Protein AF-A0A9P1EV46-F1 (afdb_monomer)

Secondary structure (DSSP, 8-state):
---PPPP-------------TT---------------PPPP-----------------------HHHHHSSPPTT--TTSEEEEEE-SS-EEEEEEEEEEEEEEETTEEEEEETTPPPEEEEEPSEEEEEEETTSPEEEEEE-SEEEEE-TTSEEEEEES-EEEGGG--HHHHHHHHHHHHHHHTSS-HHHHHHHHHHHHHHHHHHHHHTT--

Foldseek 3Di:
DDDDDDDDDDDDDDDDDDDDDPPDDDDDDDDPDDDDDDDDDDDDDDDDDDDPPPPPPPPPPPPDVVVVVPPQDPQQDLQWAQEWEDAPVDTPHDRATFAWKWFAFPVGIDIDGRNDDWDKTKGDFAWMWTQGPVRDIAIKTAHIFMWTQDNSNYIYTYGNDIGGLVRQDLVVLVVQLVVLVVQLVDDDPVSNVVSVSSNRNSVRSNCSNVVHD

Sequence (213 aa):
MIHHPVYFYGDTTSMDLRKNSTGQSTSRFQRFQLLKVVSPEHNRYEGKMLARTIQRFSTVARRGYAAAAAAPAKNANPDELRLTFASPDIALFSNAVVKQVDVPTLAGMVGVLANHVPTIGVLKPGVVSVTTAEGAVQRVFVSSGTLSVNIDGSCQVLAEEILKVEEIDESAARTELDAAQKASGEGSEVARAEAQIRVEVAEALIKAATNQQ

Mean predicted aligned error: 16.67 Å

Radius of gyration: 32.32 Å; Cα contacts (8 Å, |Δi|>4): 310; chains: 1; bounding box: 102×66×57 Å

Structure (mmCIF, N/CA/C/O backbone):
data_AF-A0A9P1EV46-F1
#
_entry.id   AF-A0A9P1EV46-F1
#
loop_
_atom_site.group_PDB
_atom_site.id
_atom_site.type_symbol
_atom_site.label_atom_id
_atom_site.label_alt_id
_atom_site.label_comp_id
_atom_site.label_asym_id
_atom_site.label_entity_id
_atom_site.label_seq_id
_atom_site.pdbx_PDB_ins_code
_atom_site.Cartn_x
_atom_site.Cartn_y
_atom_site.Cartn_z
_atom_site.occupancy
_atom_site.B_iso_or_equiv
_atom_site.auth_seq_id
_atom_site.auth_comp_id
_atom_site.auth_asym_id
_atom_site.auth_atom_id
_atom_site.pdbx_PDB_model_num
ATOM 1 N N . MET A 1 1 ? 23.475 -9.781 36.340 1.00 42.47 1 MET A N 1
ATOM 2 C CA . MET A 1 1 ? 23.928 -11.089 35.822 1.00 42.47 1 MET A CA 1
ATOM 3 C C . MET A 1 1 ? 23.300 -11.273 34.456 1.00 42.47 1 MET A C 1
ATOM 5 O O . MET A 1 1 ? 22.095 -11.445 34.365 1.00 42.47 1 MET A O 1
ATOM 9 N N . ILE A 1 2 ? 24.098 -11.079 33.410 1.00 37.81 2 ILE A N 1
ATOM 10 C CA . ILE A 1 2 ? 23.667 -11.104 32.010 1.00 37.81 2 ILE A CA 1
ATOM 11 C C . ILE A 1 2 ? 23.824 -12.552 31.536 1.00 37.81 2 ILE A C 1
ATOM 13 O O . ILE A 1 2 ? 24.942 -13.059 31.503 1.00 37.81 2 ILE A O 1
ATOM 17 N N . HIS A 1 3 ? 22.716 -13.229 31.233 1.00 40.53 3 HIS A N 1
ATOM 18 C CA . HIS A 1 3 ? 22.732 -14.568 30.647 1.00 40.53 3 HIS A CA 1
ATOM 19 C C . HIS A 1 3 ? 22.765 -14.450 29.121 1.00 40.53 3 HIS A C 1
ATOM 21 O O . HIS A 1 3 ? 21.796 -14.020 28.501 1.00 40.53 3 HIS A O 1
ATOM 27 N N . HIS A 1 4 ? 23.894 -14.828 28.521 1.00 38.50 4 HIS A N 1
ATOM 28 C CA . HIS A 1 4 ? 23.999 -15.078 27.086 1.00 38.50 4 HIS A CA 1
ATOM 29 C C . HIS A 1 4 ? 23.525 -16.504 26.755 1.00 38.50 4 HIS A C 1
ATOM 31 O O . HIS A 1 4 ? 23.833 -17.429 27.512 1.00 38.50 4 HIS A O 1
ATOM 37 N N . PRO A 1 5 ? 22.803 -16.709 25.639 1.00 47.91 5 PRO A N 1
ATOM 38 C CA . PRO A 1 5 ? 22.408 -18.038 25.188 1.00 47.91 5 PRO A CA 1
ATOM 39 C C . PRO A 1 5 ? 23.603 -18.815 24.613 1.00 47.91 5 PRO A C 1
ATOM 41 O O . PRO A 1 5 ? 24.396 -18.292 23.829 1.00 47.91 5 PRO A O 1
ATOM 44 N N . VAL A 1 6 ? 23.707 -20.085 25.006 1.00 49.00 6 VAL A N 1
ATOM 45 C CA . VAL A 1 6 ? 24.685 -21.061 24.510 1.00 49.00 6 VAL A CA 1
ATOM 46 C C . VAL A 1 6 ? 24.118 -21.719 23.252 1.00 49.00 6 VAL A C 1
ATOM 48 O O . VAL A 1 6 ? 23.089 -22.387 23.316 1.00 49.00 6 VAL A O 1
ATOM 51 N N . TYR A 1 7 ? 24.791 -21.548 22.113 1.00 40.47 7 TYR A N 1
ATOM 52 C CA . TYR A 1 7 ? 24.481 -22.275 20.882 1.00 40.47 7 TYR A CA 1
ATOM 53 C C . TYR A 1 7 ? 25.270 -23.586 20.844 1.00 40.47 7 TYR A C 1
ATOM 55 O O . TYR A 1 7 ? 26.501 -23.582 20.842 1.00 40.47 7 TYR A O 1
ATOM 63 N N . PHE A 1 8 ? 24.555 -24.708 20.795 1.00 35.31 8 PHE A N 1
ATOM 64 C CA . PHE A 1 8 ? 25.128 -26.022 20.519 1.00 35.31 8 PHE A CA 1
ATOM 65 C C . PHE A 1 8 ? 25.328 -26.185 19.006 1.00 35.31 8 PHE A C 1
ATOM 67 O O . PHE A 1 8 ? 24.358 -26.221 18.252 1.00 35.31 8 PHE A O 1
ATOM 74 N N . TYR A 1 9 ? 26.581 -26.306 18.563 1.00 36.62 9 TYR A N 1
ATOM 75 C CA . TYR A 1 9 ? 26.914 -26.823 17.233 1.00 36.62 9 TYR A CA 1
ATOM 76 C C . TYR A 1 9 ? 26.911 -28.356 17.298 1.00 36.62 9 TYR A C 1
ATOM 78 O O . TYR A 1 9 ? 27.799 -28.954 17.903 1.00 36.62 9 TYR A O 1
ATOM 86 N N . GLY A 1 10 ? 25.891 -28.986 16.713 1.00 34.50 10 GLY A N 1
ATOM 87 C CA . GLY A 1 10 ? 25.852 -30.429 16.492 1.00 34.50 10 GLY A CA 1
ATOM 88 C C . GLY A 1 10 ? 26.490 -30.772 15.150 1.00 34.50 10 GLY A C 1
ATOM 89 O O . GLY A 1 10 ? 25.930 -30.448 14.107 1.00 34.50 10 GLY A O 1
ATOM 90 N N . ASP A 1 11 ? 27.646 -31.429 15.189 1.00 33.31 11 ASP A N 1
ATOM 91 C CA . ASP A 1 11 ? 28.266 -32.089 14.042 1.00 33.31 11 ASP A CA 1
ATOM 92 C C . ASP A 1 11 ? 28.209 -33.603 14.282 1.00 33.31 11 ASP A C 1
ATOM 94 O O . ASP A 1 11 ? 28.716 -34.088 15.290 1.00 33.31 11 ASP A O 1
ATOM 98 N N . THR A 1 12 ? 27.516 -34.336 13.411 1.00 42.09 12 THR A N 1
ATOM 99 C CA . THR A 1 12 ? 27.775 -35.749 13.082 1.00 42.09 12 THR A CA 1
ATOM 100 C C . THR A 1 12 ? 26.946 -36.126 11.853 1.00 42.09 12 THR A C 1
ATOM 102 O O . THR A 1 12 ? 25.747 -36.383 11.905 1.00 42.09 12 THR A O 1
ATOM 105 N N . THR A 1 13 ? 27.617 -36.115 10.706 1.00 41.12 13 THR A N 1
ATOM 106 C CA . THR A 1 13 ? 27.567 -37.182 9.696 1.00 41.12 13 THR A CA 1
ATOM 107 C C . THR A 1 13 ? 26.527 -38.297 9.917 1.00 41.12 13 THR A C 1
ATOM 109 O O . THR A 1 13 ? 26.775 -39.270 10.626 1.00 41.12 13 THR A O 1
ATOM 112 N N . SER A 1 14 ? 25.427 -38.259 9.160 1.00 39.28 14 SER A N 1
ATOM 113 C CA . SER A 1 14 ? 24.809 -39.486 8.644 1.00 39.28 14 SER A CA 1
ATOM 114 C C . SER A 1 14 ? 24.453 -39.296 7.167 1.00 39.28 14 SER A C 1
ATOM 116 O O . SER A 1 14 ? 23.656 -38.446 6.777 1.00 39.28 14 SER A O 1
ATOM 118 N N . MET A 1 15 ? 25.178 -40.027 6.323 1.00 35.81 15 MET A N 1
ATOM 119 C CA . MET A 1 15 ? 24.944 -40.142 4.890 1.00 35.81 15 MET A CA 1
ATOM 120 C C . MET A 1 15 ? 23.837 -41.170 4.675 1.00 35.81 15 MET A C 1
ATOM 122 O O . MET A 1 15 ? 24.079 -42.365 4.843 1.00 35.81 15 MET A O 1
ATOM 126 N N . ASP A 1 16 ? 22.653 -40.725 4.265 1.00 40.81 16 ASP A N 1
ATOM 127 C CA . ASP A 1 16 ? 21.584 -41.619 3.821 1.00 40.81 16 ASP A CA 1
ATOM 128 C C . ASP A 1 16 ? 21.713 -41.862 2.307 1.00 40.81 16 ASP A C 1
ATOM 130 O O . ASP A 1 16 ? 21.307 -41.060 1.462 1.00 40.81 16 ASP A 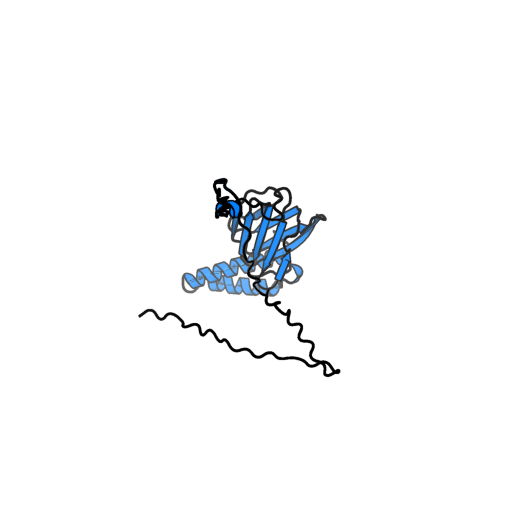O 1
ATOM 134 N N . LEU A 1 17 ? 22.363 -42.973 1.950 1.00 41.19 17 LEU A N 1
ATOM 135 C CA . LEU A 1 17 ? 22.521 -43.432 0.571 1.00 41.19 17 LEU A CA 1
ATOM 136 C C . LEU A 1 17 ? 21.311 -44.283 0.162 1.00 41.19 17 LEU A C 1
ATOM 138 O O . LEU A 1 17 ? 21.220 -45.467 0.495 1.00 41.19 17 LEU A O 1
ATOM 142 N N . ARG A 1 18 ? 20.414 -43.710 -0.650 1.00 42.44 18 ARG A N 1
ATOM 143 C CA . ARG A 1 18 ? 19.448 -44.491 -1.439 1.00 42.44 18 ARG A CA 1
ATOM 144 C C . ARG A 1 18 ? 20.204 -45.313 -2.495 1.00 42.44 18 ARG A C 1
ATOM 146 O O . ARG A 1 18 ? 20.804 -44.766 -3.416 1.00 42.44 18 ARG A O 1
ATOM 153 N N . LYS A 1 19 ? 20.184 -46.639 -2.331 1.00 44.53 19 LYS A N 1
ATOM 154 C CA . LYS A 1 19 ? 20.756 -47.644 -3.245 1.00 44.53 19 LYS A CA 1
ATOM 155 C C . LYS A 1 19 ? 19.977 -47.691 -4.566 1.00 44.53 19 LYS A C 1
ATOM 157 O O . LYS A 1 19 ? 18.750 -47.738 -4.546 1.00 44.53 19 LYS A O 1
ATOM 162 N N . ASN A 1 20 ? 20.685 -47.746 -5.696 1.00 45.47 20 ASN A N 1
ATOM 163 C CA . ASN A 1 20 ? 20.114 -48.163 -6.979 1.00 45.47 20 ASN A CA 1
ATOM 164 C C . ASN A 1 20 ? 20.216 -49.695 -7.144 1.00 45.47 20 ASN A C 1
ATOM 166 O O . ASN A 1 20 ? 21.000 -50.365 -6.467 1.00 45.47 20 ASN A O 1
ATOM 170 N N . SER A 1 21 ? 19.391 -50.247 -8.030 1.00 46.19 21 SER A N 1
ATOM 171 C CA . SER A 1 21 ? 19.093 -51.676 -8.182 1.00 46.19 21 SER A CA 1
ATOM 172 C C . SER A 1 21 ? 20.169 -52.532 -8.872 1.00 46.19 21 SER A C 1
ATOM 174 O O . SER A 1 21 ? 19.858 -53.641 -9.299 1.00 46.19 21 SER A O 1
ATOM 176 N N . THR A 1 22 ? 21.432 -52.094 -8.950 1.00 52.19 22 THR A N 1
ATOM 177 C CA . THR A 1 22 ? 22.471 -52.858 -9.683 1.00 52.19 22 THR A CA 1
ATOM 178 C C . THR A 1 22 ? 23.799 -53.031 -8.942 1.00 52.19 22 THR A C 1
ATOM 180 O O . THR A 1 22 ? 24.782 -53.468 -9.530 1.00 52.19 22 THR A O 1
ATOM 183 N N . GLY A 1 23 ? 23.844 -52.767 -7.632 1.00 48.31 23 GLY A N 1
ATOM 184 C CA . GLY A 1 23 ? 24.860 -53.354 -6.746 1.00 48.31 23 GLY A CA 1
ATOM 185 C C . GLY A 1 23 ? 26.333 -53.053 -7.065 1.00 48.31 23 GLY A C 1
ATOM 186 O O . GLY A 1 23 ? 27.193 -53.840 -6.677 1.00 48.31 23 GLY A O 1
ATOM 187 N N . GLN A 1 24 ? 26.659 -51.937 -7.728 1.00 41.66 24 GLN A N 1
ATOM 188 C CA . GLN A 1 24 ? 28.049 -51.533 -7.974 1.00 41.66 24 GLN A CA 1
ATOM 189 C C . GLN A 1 24 ? 28.317 -50.098 -7.505 1.00 41.66 24 GLN A C 1
ATOM 191 O O . GLN A 1 24 ? 27.671 -49.144 -7.928 1.00 41.66 24 GLN A O 1
ATOM 196 N N . SER A 1 25 ? 29.288 -49.969 -6.597 1.00 35.53 25 SER A N 1
ATOM 197 C CA . SER A 1 25 ? 29.760 -48.713 -6.013 1.00 35.53 25 SER A CA 1
ATOM 198 C C . SER A 1 25 ? 30.856 -48.110 -6.893 1.00 35.53 25 SER A C 1
ATOM 200 O O . SER A 1 25 ? 31.953 -48.658 -6.983 1.00 35.53 25 SER A O 1
ATOM 202 N N . THR A 1 26 ? 30.584 -46.980 -7.549 1.00 39.94 26 THR A N 1
ATOM 203 C CA . THR A 1 26 ? 31.600 -46.231 -8.302 1.00 39.94 26 THR A CA 1
ATOM 204 C C . THR A 1 26 ? 32.129 -45.074 -7.461 1.00 39.94 26 THR A C 1
ATOM 206 O O . THR A 1 26 ? 31.606 -43.961 -7.506 1.00 39.94 26 THR A O 1
ATOM 209 N N . SER A 1 27 ? 33.191 -45.331 -6.699 1.00 35.72 27 SER A N 1
ATOM 210 C CA . SER A 1 27 ? 33.980 -44.294 -6.034 1.00 35.72 27 SER A CA 1
ATOM 211 C C . SER A 1 27 ? 35.082 -43.802 -6.979 1.00 35.72 27 SER A C 1
ATOM 213 O O . SER A 1 27 ? 36.031 -44.524 -7.283 1.00 35.72 27 SER A O 1
ATOM 215 N N . ARG A 1 28 ? 34.944 -42.577 -7.497 1.00 41.22 28 ARG A N 1
ATOM 216 C CA . ARG A 1 28 ? 35.937 -41.934 -8.369 1.00 41.22 28 ARG A CA 1
ATOM 217 C C . ARG A 1 28 ? 36.920 -41.131 -7.506 1.00 41.22 28 ARG A C 1
ATOM 219 O O . ARG A 1 28 ? 36.803 -39.916 -7.399 1.00 41.22 28 ARG A O 1
ATOM 226 N N . PHE A 1 29 ? 37.887 -41.811 -6.892 1.00 36.88 29 PHE A N 1
ATOM 227 C CA . PHE A 1 29 ? 39.036 -41.164 -6.250 1.00 36.88 29 PHE A CA 1
ATOM 228 C C . PHE A 1 29 ? 40.087 -40.793 -7.302 1.00 36.88 29 PHE A C 1
ATOM 230 O O . PHE A 1 29 ? 40.652 -41.662 -7.970 1.00 36.88 29 PHE A O 1
ATOM 237 N N . GLN A 1 30 ? 40.367 -39.496 -7.449 1.00 38.81 30 GLN A N 1
ATOM 238 C CA . GLN A 1 30 ? 41.536 -39.024 -8.187 1.00 38.81 30 GLN A CA 1
ATOM 239 C C . GLN A 1 30 ? 42.804 -39.391 -7.407 1.00 38.81 30 GLN A C 1
ATOM 241 O O . GLN A 1 30 ? 43.014 -38.983 -6.267 1.00 38.81 30 GLN A O 1
ATOM 246 N N . ARG A 1 31 ? 43.633 -40.217 -8.040 1.00 36.72 31 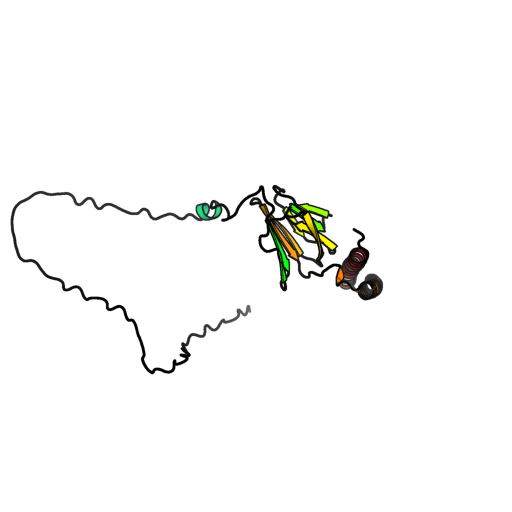ARG A N 1
ATOM 247 C CA . ARG A 1 31 ? 44.881 -40.760 -7.511 1.00 36.72 31 ARG A CA 1
ATOM 248 C C . ARG A 1 31 ? 45.987 -39.721 -7.716 1.00 36.72 31 ARG A C 1
ATOM 250 O O . ARG A 1 31 ? 46.395 -39.484 -8.849 1.00 36.72 31 ARG A O 1
ATOM 257 N N . PHE A 1 32 ? 46.472 -39.110 -6.636 1.00 34.16 32 PHE A N 1
ATOM 258 C CA . PHE A 1 32 ? 47.695 -38.305 -6.659 1.00 34.16 32 PHE A CA 1
ATOM 259 C C . PHE A 1 32 ? 48.880 -39.209 -7.032 1.00 34.16 32 PHE A C 1
ATOM 261 O O . PHE A 1 32 ? 49.222 -40.140 -6.301 1.00 34.16 32 PHE A O 1
ATOM 268 N N . GLN A 1 33 ? 49.482 -38.967 -8.198 1.00 40.19 33 GLN A N 1
ATOM 269 C CA . GLN A 1 33 ? 50.733 -39.608 -8.594 1.00 40.19 33 GLN A CA 1
ATOM 270 C C . GLN A 1 33 ? 51.886 -39.020 -7.775 1.00 40.19 33 GLN A C 1
ATOM 272 O O . GLN A 1 33 ? 52.172 -37.827 -7.823 1.00 40.19 33 GLN A O 1
ATOM 277 N N . LEU A 1 34 ? 52.538 -39.902 -7.022 1.00 34.38 34 LEU A N 1
ATOM 278 C CA . LEU A 1 34 ? 53.761 -39.657 -6.273 1.00 34.38 34 LEU A CA 1
ATOM 279 C C . LEU A 1 34 ? 54.919 -39.443 -7.265 1.00 34.38 34 LEU A C 1
ATOM 281 O O . LEU A 1 34 ? 55.373 -40.390 -7.910 1.00 34.38 34 LEU A O 1
ATOM 285 N N . LEU A 1 35 ? 55.371 -38.198 -7.424 1.00 33.03 35 LEU A N 1
ATOM 286 C CA . LEU A 1 35 ? 56.494 -37.854 -8.296 1.00 33.03 35 LEU A CA 1
ATOM 287 C C . LEU A 1 35 ? 57.804 -38.347 -7.652 1.00 33.03 35 LEU A C 1
ATOM 289 O O . LEU A 1 35 ? 58.207 -37.865 -6.594 1.00 33.03 35 LEU A O 1
ATOM 293 N N . LYS A 1 36 ? 58.463 -39.329 -8.278 1.00 34.25 36 LYS A N 1
ATOM 294 C CA . LYS A 1 36 ? 59.806 -39.788 -7.893 1.00 34.25 36 LYS A CA 1
ATOM 295 C C . LYS A 1 36 ? 60.819 -38.660 -8.109 1.00 34.25 36 LYS A C 1
ATOM 297 O O . LYS A 1 36 ? 60.969 -38.167 -9.223 1.00 34.25 36 LYS A O 1
ATOM 302 N N . VAL A 1 37 ? 61.538 -38.304 -7.049 1.00 36.66 37 VAL A N 1
ATOM 303 C CA . VAL A 1 37 ? 62.722 -37.439 -7.091 1.00 36.66 37 VAL A CA 1
ATOM 304 C C . VAL A 1 37 ? 63.876 -38.240 -7.702 1.00 36.66 37 VAL A C 1
ATOM 306 O O . VAL A 1 37 ? 64.298 -39.245 -7.135 1.00 36.66 37 VAL A O 1
ATOM 309 N N . VAL A 1 38 ? 64.356 -37.820 -8.874 1.00 3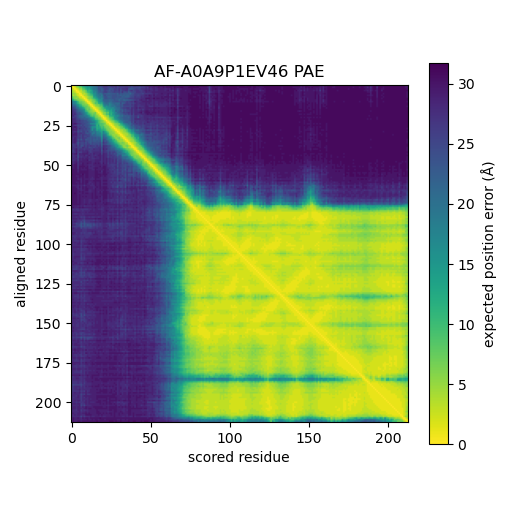9.41 38 VAL A N 1
ATOM 310 C CA . VAL A 1 38 ? 65.583 -38.324 -9.510 1.00 39.41 38 VAL A CA 1
ATOM 311 C C . VAL A 1 38 ? 66.696 -37.314 -9.241 1.00 39.41 38 VAL A C 1
ATOM 313 O O . VAL A 1 38 ? 66.590 -36.155 -9.640 1.00 39.41 38 VAL A O 1
ATOM 316 N N . SER A 1 39 ? 67.750 -37.749 -8.554 1.00 37.72 39 SER A N 1
ATOM 317 C CA . SER A 1 39 ? 68.985 -36.982 -8.352 1.00 37.72 39 SER A CA 1
ATOM 318 C C . SER A 1 39 ? 69.856 -37.030 -9.616 1.00 37.72 39 SER A C 1
ATOM 320 O O . SER A 1 39 ? 70.047 -38.126 -10.144 1.00 37.72 39 SER A O 1
ATOM 322 N N . PRO A 1 40 ? 70.438 -35.913 -10.090 1.00 40.12 40 PRO A N 1
ATOM 323 C CA . PRO A 1 40 ? 71.445 -35.946 -11.143 1.00 40.12 40 PRO A CA 1
ATOM 324 C C . PRO A 1 40 ? 72.859 -35.799 -10.561 1.00 40.12 40 PRO A C 1
ATOM 326 O O . PRO A 1 40 ? 73.153 -34.839 -9.848 1.00 40.12 40 PRO A O 1
ATOM 329 N N . GLU A 1 41 ? 73.743 -36.741 -10.893 1.00 38.34 41 GLU A N 1
ATOM 330 C CA . GLU A 1 41 ? 75.183 -36.593 -10.680 1.00 38.34 41 GLU A CA 1
ATOM 331 C C . GLU A 1 41 ? 75.852 -35.765 -11.791 1.00 38.34 41 GLU A C 1
ATOM 333 O O . GLU A 1 41 ? 75.564 -35.918 -12.975 1.00 38.34 41 GLU A O 1
ATOM 338 N N . HIS A 1 42 ? 76.773 -34.908 -11.339 1.00 34.84 42 HIS A N 1
ATOM 339 C CA . HIS A 1 42 ? 78.004 -34.419 -11.965 1.00 34.84 42 HIS A CA 1
ATOM 340 C C . HIS A 1 42 ? 78.050 -34.177 -13.484 1.00 34.84 42 HIS A C 1
ATOM 342 O O . HIS A 1 42 ? 78.403 -35.054 -14.266 1.00 34.84 42 HIS A O 1
ATOM 348 N N . ASN A 1 43 ? 77.974 -32.897 -13.866 1.00 37.19 43 ASN A N 1
ATOM 349 C CA . ASN A 1 43 ? 78.868 -32.378 -14.900 1.00 37.19 43 ASN A CA 1
ATOM 350 C C . ASN A 1 43 ? 79.378 -30.983 -14.502 1.00 37.19 43 ASN A C 1
ATOM 352 O O . ASN A 1 43 ? 78.599 -30.053 -14.292 1.00 37.19 43 ASN A O 1
ATOM 356 N N . ARG A 1 44 ? 80.699 -30.873 -14.328 1.00 36.81 44 ARG A N 1
ATOM 357 C CA . ARG A 1 44 ? 81.423 -29.605 -14.153 1.00 36.81 44 ARG A CA 1
ATOM 358 C C . ARG A 1 44 ? 81.358 -28.829 -15.472 1.00 36.81 44 ARG A C 1
ATOM 360 O O . ARG A 1 44 ? 81.315 -29.468 -16.506 1.00 36.81 44 ARG A O 1
ATOM 367 N N . TYR A 1 45 ? 81.340 -27.496 -15.419 1.00 35.81 45 TYR A N 1
ATOM 368 C CA . TYR A 1 45 ? 82.222 -26.567 -16.153 1.00 35.81 45 TYR A CA 1
ATOM 369 C C . TYR A 1 45 ? 81.691 -25.122 -16.021 1.00 35.81 45 TYR A C 1
ATOM 371 O O . TYR A 1 45 ? 80.576 -24.810 -16.422 1.00 35.81 45 TYR A O 1
ATOM 379 N N . GLU A 1 46 ? 82.547 -24.275 -15.440 1.00 36.94 46 GLU A N 1
ATOM 380 C CA . GLU A 1 46 ? 82.796 -22.867 -15.786 1.00 36.94 46 GLU A CA 1
ATOM 381 C C . GLU A 1 46 ? 81.657 -21.828 -15.665 1.00 36.94 46 GLU A C 1
ATOM 383 O O . GLU A 1 46 ? 80.880 -21.568 -16.577 1.00 36.94 46 GLU A O 1
ATOM 388 N N . GLY A 1 47 ? 81.673 -21.135 -14.521 1.00 40.91 47 GLY A N 1
ATOM 389 C CA . GLY A 1 47 ? 81.743 -19.671 -14.441 1.00 40.91 47 GLY A CA 1
ATOM 390 C C . GLY A 1 47 ? 80.812 -18.819 -15.311 1.00 40.91 47 GLY A C 1
ATOM 391 O O . GLY A 1 47 ? 81.119 -18.533 -16.463 1.00 40.91 47 GLY A O 1
ATOM 392 N N . LYS A 1 48 ? 79.784 -18.243 -14.672 1.00 40.19 48 LYS A N 1
ATOM 393 C CA . LYS A 1 48 ? 79.401 -16.818 -14.781 1.00 40.19 48 LYS A CA 1
ATOM 394 C C . LYS A 1 48 ? 78.314 -16.507 -13.752 1.00 40.19 48 LYS A C 1
ATOM 396 O O . LYS A 1 48 ? 77.236 -17.094 -13.771 1.00 40.19 48 LYS A O 1
ATOM 401 N N . MET A 1 49 ? 78.622 -15.594 -12.828 1.00 50.44 49 MET A N 1
ATOM 402 C CA . MET A 1 49 ? 77.655 -15.044 -11.880 1.00 50.44 49 MET A CA 1
ATOM 403 C C . MET A 1 49 ? 76.508 -14.383 -12.654 1.00 50.44 49 MET A C 1
ATOM 405 O O . MET A 1 49 ? 76.692 -13.340 -13.274 1.00 50.44 49 MET A O 1
ATOM 409 N N . LEU A 1 50 ? 75.324 -14.986 -12.598 1.00 47.00 50 LEU A N 1
ATOM 410 C CA . LEU A 1 50 ? 74.073 -14.382 -13.040 1.00 47.00 50 LEU A CA 1
ATOM 411 C C . LEU A 1 50 ? 73.211 -14.164 -11.801 1.00 47.00 50 LEU A C 1
ATOM 413 O O . LEU A 1 50 ? 72.741 -15.109 -11.167 1.00 47.00 50 LEU A O 1
ATOM 417 N N . ALA A 1 51 ? 73.072 -12.892 -11.436 1.00 50.91 51 ALA A N 1
ATOM 418 C CA . ALA A 1 51 ? 72.224 -12.424 -10.356 1.00 50.91 51 ALA A CA 1
ATOM 419 C C . ALA A 1 51 ? 70.808 -13.000 -10.515 1.00 50.91 51 ALA A C 1
ATOM 421 O O . ALA A 1 51 ? 70.108 -12.714 -11.486 1.00 50.91 51 ALA A O 1
ATOM 422 N N . ARG A 1 52 ? 70.373 -13.822 -9.553 1.00 44.03 52 ARG A N 1
ATOM 423 C CA . ARG A 1 52 ? 68.967 -14.219 -9.434 1.00 44.03 52 ARG A CA 1
ATOM 424 C C . ARG A 1 52 ? 68.171 -13.015 -8.943 1.00 44.03 52 ARG A C 1
ATOM 426 O O . ARG A 1 52 ? 67.967 -12.840 -7.744 1.00 44.03 52 ARG A O 1
ATOM 433 N N . THR A 1 53 ? 67.713 -12.189 -9.875 1.00 46.81 53 THR A N 1
ATOM 434 C CA . THR A 1 53 ? 66.646 -11.223 -9.615 1.00 46.81 53 THR A CA 1
ATOM 435 C C . THR A 1 53 ? 65.369 -12.010 -9.350 1.00 46.81 53 THR A C 1
ATOM 437 O O . THR A 1 53 ? 64.728 -12.520 -10.265 1.00 46.81 53 THR A O 1
ATOM 440 N N . ILE A 1 54 ? 65.017 -12.152 -8.074 1.00 54.78 54 ILE A N 1
ATOM 441 C CA . ILE A 1 54 ? 63.712 -12.652 -7.648 1.00 54.78 54 ILE A CA 1
ATOM 442 C C . ILE A 1 54 ? 62.676 -11.656 -8.177 1.00 54.78 54 ILE A C 1
ATOM 444 O O . ILE A 1 54 ? 62.596 -10.528 -7.686 1.00 54.78 54 ILE A O 1
ATOM 448 N N . GLN A 1 55 ? 61.887 -12.050 -9.181 1.00 50.78 55 GLN A N 1
ATOM 449 C CA . GLN A 1 55 ? 60.674 -11.318 -9.526 1.00 50.78 55 GLN A CA 1
ATOM 450 C C . GLN A 1 55 ? 59.748 -11.365 -8.310 1.00 50.78 55 GLN A C 1
ATOM 452 O O . GLN A 1 55 ? 59.099 -12.374 -8.036 1.00 50.78 55 GLN A O 1
ATOM 457 N N . ARG A 1 56 ? 59.714 -10.268 -7.548 1.00 47.56 56 ARG A N 1
ATOM 458 C CA . ARG A 1 56 ? 58.703 -10.027 -6.522 1.00 47.56 56 ARG A CA 1
ATOM 459 C C . ARG A 1 56 ? 57.355 -9.821 -7.212 1.00 47.56 56 ARG A C 1
ATOM 461 O O . ARG A 1 56 ? 56.902 -8.696 -7.390 1.00 47.56 56 ARG A O 1
ATOM 468 N N . PHE A 1 57 ? 56.703 -10.914 -7.591 1.00 51.81 57 PHE A N 1
ATOM 469 C CA . PHE A 1 57 ? 55.263 -10.910 -7.804 1.00 51.81 57 PHE A CA 1
ATOM 470 C C . PHE A 1 57 ? 54.587 -10.814 -6.439 1.00 51.81 57 PHE A C 1
ATOM 472 O O . PHE A 1 57 ? 54.275 -11.812 -5.798 1.00 51.81 57 PHE A O 1
ATOM 479 N N . SER A 1 58 ? 54.384 -9.586 -5.977 1.00 53.56 58 SER A N 1
ATOM 480 C CA . SER A 1 58 ? 53.439 -9.296 -4.905 1.00 53.56 58 SER A CA 1
ATOM 481 C C . SER A 1 58 ? 52.510 -8.172 -5.341 1.00 53.56 58 SER A C 1
ATOM 483 O O . SER A 1 58 ? 52.428 -7.124 -4.702 1.00 53.56 58 SER A O 1
ATOM 485 N N . THR A 1 59 ? 51.757 -8.397 -6.415 1.00 47.16 59 THR A N 1
ATOM 486 C CA . THR A 1 59 ? 50.426 -7.798 -6.537 1.00 47.16 59 THR A CA 1
ATOM 487 C C . THR A 1 59 ? 49.532 -8.502 -5.522 1.00 47.16 59 THR A C 1
ATOM 489 O O . THR A 1 59 ? 48.702 -9.345 -5.847 1.00 47.16 59 THR A O 1
ATOM 492 N N . VAL A 1 60 ? 49.728 -8.170 -4.243 1.00 53.47 60 VAL A N 1
ATOM 493 C CA . VAL A 1 60 ? 48.676 -8.338 -3.246 1.00 53.47 60 VAL A CA 1
ATOM 494 C C . VAL A 1 60 ? 47.569 -7.420 -3.730 1.00 53.47 60 VAL A C 1
ATOM 496 O O . VAL A 1 60 ? 47.653 -6.200 -3.580 1.00 53.47 60 VAL A O 1
ATOM 499 N N . ALA A 1 61 ? 46.587 -8.003 -4.413 1.00 58.12 61 ALA A N 1
ATOM 500 C CA . ALA A 1 61 ? 45.379 -7.316 -4.806 1.00 58.12 61 ALA A CA 1
ATOM 501 C C . ALA A 1 61 ? 44.734 -6.795 -3.522 1.00 58.12 61 ALA A C 1
ATOM 503 O O . ALA A 1 61 ? 44.039 -7.518 -2.810 1.00 58.12 61 ALA A O 1
ATOM 504 N N . ARG A 1 62 ? 45.001 -5.527 -3.205 1.00 51.28 62 ARG A N 1
ATOM 505 C CA . ARG A 1 62 ? 44.215 -4.757 -2.255 1.00 51.28 62 ARG A CA 1
ATOM 506 C C . ARG A 1 62 ? 42.835 -4.615 -2.888 1.00 51.28 62 ARG A C 1
ATOM 508 O O . ARG A 1 62 ? 42.534 -3.598 -3.502 1.00 51.28 62 ARG A O 1
ATOM 515 N N . ARG A 1 63 ? 41.990 -5.643 -2.763 1.00 51.03 63 ARG A N 1
ATOM 516 C CA . ARG A 1 63 ? 40.539 -5.453 -2.793 1.00 51.03 63 ARG A CA 1
ATOM 517 C C . ARG A 1 63 ? 40.212 -4.617 -1.560 1.00 51.03 63 ARG A C 1
ATOM 519 O O . ARG A 1 63 ? 39.868 -5.138 -0.508 1.00 51.03 63 ARG A O 1
ATOM 526 N N . GLY A 1 64 ? 40.450 -3.313 -1.666 1.00 51.00 64 GLY A N 1
ATOM 527 C CA . GLY A 1 64 ? 39.944 -2.355 -0.704 1.00 51.00 64 GLY A CA 1
ATOM 528 C C . GLY A 1 64 ? 38.425 -2.371 -0.795 1.00 51.00 64 GLY A C 1
ATOM 529 O O . GLY A 1 64 ? 37.877 -2.454 -1.894 1.00 51.00 64 GLY A O 1
ATOM 530 N N . TYR A 1 65 ? 37.756 -2.276 0.350 1.00 55.50 65 TYR A N 1
ATOM 531 C CA . TYR A 1 65 ? 36.298 -2.177 0.454 1.00 55.50 65 TYR A CA 1
ATOM 532 C C . TYR A 1 65 ? 35.684 -1.135 -0.507 1.00 55.50 65 TYR A C 1
ATOM 534 O O . TYR A 1 65 ? 34.570 -1.320 -0.987 1.00 55.50 65 TYR A O 1
ATOM 542 N N . ALA A 1 66 ? 36.445 -0.103 -0.886 1.00 52.66 66 ALA A N 1
ATOM 543 C CA . ALA A 1 66 ? 36.050 0.902 -1.872 1.00 52.66 66 ALA A CA 1
ATOM 544 C C . ALA A 1 66 ? 35.698 0.333 -3.263 1.00 52.66 66 ALA A C 1
ATOM 546 O O . ALA A 1 66 ? 34.779 0.829 -3.906 1.00 52.66 66 ALA A O 1
ATOM 547 N N . ALA A 1 67 ? 36.370 -0.725 -3.731 1.00 51.59 67 ALA A N 1
ATOM 548 C CA . ALA A 1 67 ? 36.096 -1.296 -5.054 1.00 51.59 67 ALA A CA 1
ATOM 549 C C . ALA A 1 67 ? 34.770 -2.078 -5.104 1.00 51.59 67 ALA A C 1
ATOM 551 O O . ALA A 1 67 ? 34.172 -2.194 -6.168 1.00 51.59 67 ALA A O 1
ATOM 552 N N . ALA A 1 68 ? 34.300 -2.599 -3.964 1.00 54.66 68 ALA A N 1
ATOM 553 C CA . ALA A 1 68 ? 33.005 -3.272 -3.871 1.00 54.66 68 ALA A CA 1
ATOM 554 C C . ALA A 1 68 ? 31.836 -2.272 -3.809 1.00 54.66 68 ALA A C 1
ATOM 556 O O . ALA A 1 68 ? 30.782 -2.555 -4.362 1.00 54.66 68 ALA A O 1
ATOM 557 N N . ALA A 1 69 ? 32.041 -1.093 -3.208 1.00 53.16 69 ALA A N 1
ATOM 558 C CA . ALA A 1 69 ? 31.063 -0.000 -3.219 1.00 53.16 69 ALA A CA 1
ATOM 559 C C . ALA A 1 69 ? 30.971 0.717 -4.582 1.00 53.16 69 ALA A C 1
ATOM 561 O O . ALA A 1 69 ? 29.940 1.295 -4.903 1.00 53.16 69 ALA A O 1
ATOM 562 N N . ALA A 1 70 ? 32.041 0.675 -5.385 1.00 54.09 70 ALA A N 1
ATOM 563 C CA . ALA A 1 70 ? 32.096 1.274 -6.721 1.00 54.09 70 ALA A CA 1
ATOM 564 C C . ALA A 1 70 ? 31.705 0.311 -7.855 1.00 54.09 70 ALA A C 1
ATOM 566 O O . ALA A 1 70 ? 31.680 0.715 -9.017 1.00 54.09 70 ALA A O 1
ATOM 567 N N . ALA A 1 71 ? 31.429 -0.962 -7.553 1.00 57.25 71 ALA A N 1
ATOM 568 C CA . ALA A 1 71 ? 30.861 -1.861 -8.543 1.00 57.25 71 ALA A CA 1
ATOM 569 C C . ALA A 1 71 ? 29.400 -1.434 -8.765 1.00 57.25 71 ALA A C 1
ATOM 571 O O . ALA A 1 71 ? 28.619 -1.506 -7.812 1.00 57.25 71 ALA A O 1
ATOM 572 N N . PRO A 1 72 ? 29.010 -0.976 -9.971 1.00 56.47 72 PRO A N 1
ATOM 573 C CA . PRO A 1 72 ? 27.608 -0.700 -10.242 1.00 56.47 72 PRO A CA 1
ATOM 574 C C . PRO A 1 72 ? 26.814 -1.970 -9.935 1.00 56.47 72 PRO A C 1
ATOM 576 O O . PRO A 1 72 ? 27.266 -3.079 -10.254 1.00 56.47 72 PRO A O 1
ATOM 579 N N . ALA A 1 73 ? 25.658 -1.826 -9.275 1.00 64.00 73 ALA A N 1
ATOM 580 C CA . ALA A 1 73 ? 24.758 -2.954 -9.078 1.00 64.00 73 ALA A CA 1
ATOM 581 C C . ALA A 1 73 ? 24.579 -3.642 -10.435 1.00 64.00 73 ALA A C 1
ATOM 583 O O . ALA A 1 73 ? 24.495 -2.970 -11.461 1.00 64.00 73 ALA A O 1
ATOM 584 N N . LYS A 1 74 ? 24.576 -4.978 -10.456 1.00 59.28 74 LYS A N 1
ATOM 585 C CA . LYS A 1 74 ? 24.732 -5.788 -11.679 1.00 59.28 74 LYS A CA 1
ATOM 586 C C . LYS A 1 74 ? 23.742 -5.439 -12.811 1.00 59.28 74 LYS A C 1
ATOM 588 O O . LYS A 1 74 ? 23.995 -5.821 -13.943 1.00 59.28 74 LYS A O 1
ATOM 593 N N . ASN A 1 75 ? 22.675 -4.698 -12.488 1.00 65.00 75 ASN A N 1
ATOM 594 C CA . ASN A 1 75 ? 21.608 -4.233 -13.372 1.00 65.00 75 ASN A CA 1
ATOM 595 C C . ASN A 1 75 ? 21.261 -2.731 -13.178 1.00 65.00 75 ASN A C 1
ATOM 597 O O . ASN A 1 75 ? 20.137 -2.345 -13.470 1.00 65.00 75 ASN A O 1
ATOM 601 N N . ALA A 1 76 ? 22.143 -1.902 -12.603 1.00 73.88 76 ALA A N 1
ATOM 602 C CA . ALA A 1 76 ? 21.868 -0.483 -12.343 1.00 73.88 76 ALA A CA 1
ATOM 603 C C . ALA A 1 76 ? 21.515 0.259 -13.641 1.00 73.88 76 ALA A C 1
ATOM 605 O O . ALA A 1 76 ? 22.379 0.440 -14.498 1.00 73.88 76 ALA A O 1
ATOM 606 N N . ASN A 1 77 ? 20.260 0.685 -13.765 1.00 83.75 77 ASN A N 1
ATOM 607 C CA . ASN A 1 77 ? 19.780 1.508 -14.865 1.00 83.75 77 ASN A CA 1
ATOM 608 C C . ASN A 1 77 ? 18.772 2.518 -14.297 1.00 83.75 77 ASN A C 1
ATOM 610 O O . ASN A 1 77 ? 17.649 2.122 -13.989 1.00 83.75 77 ASN A O 1
ATOM 614 N N . PRO A 1 78 ? 19.163 3.787 -14.096 1.00 82.19 78 PRO A N 1
ATOM 615 C CA . PRO A 1 78 ? 18.283 4.786 -13.496 1.00 82.19 78 PRO A CA 1
ATOM 616 C C . PRO A 1 78 ? 17.160 5.226 -14.456 1.00 82.19 78 PRO A C 1
ATOM 618 O O . PRO A 1 78 ? 16.117 5.696 -13.998 1.00 82.19 78 PRO A O 1
ATOM 621 N N . ASP A 1 79 ? 17.320 4.977 -15.762 1.00 90.50 79 ASP A N 1
ATOM 622 C CA . ASP A 1 79 ? 16.311 5.250 -16.794 1.00 90.50 79 ASP A CA 1
ATOM 623 C C . ASP A 1 79 ? 15.140 4.252 -16.781 1.00 90.50 79 ASP A C 1
ATOM 625 O O . ASP A 1 79 ? 14.136 4.457 -17.465 1.00 90.50 79 ASP A O 1
ATOM 629 N N . GLU A 1 80 ? 15.231 3.192 -15.975 1.00 93.50 80 GLU A N 1
ATOM 630 C CA . GLU A 1 80 ? 14.173 2.209 -15.763 1.00 93.50 80 GLU A CA 1
ATOM 631 C C . GLU A 1 80 ? 13.786 2.150 -14.283 1.00 93.50 80 GLU A C 1
ATOM 633 O O . GLU A 1 80 ? 14.640 2.115 -13.396 1.00 93.50 80 GLU A O 1
ATOM 638 N N . LEU A 1 81 ? 12.484 2.068 -14.003 1.00 96.25 81 LEU A N 1
ATOM 639 C CA . LEU A 1 81 ? 11.993 1.829 -12.651 1.00 96.25 81 LEU A CA 1
ATOM 640 C C . LEU A 1 81 ? 11.862 0.325 -12.415 1.00 96.25 81 LEU A C 1
ATOM 642 O O . LEU A 1 81 ? 10.962 -0.330 -12.944 1.00 96.25 81 LEU A O 1
ATOM 646 N N . ARG A 1 82 ? 12.762 -0.225 -11.599 1.00 96.12 82 ARG A N 1
ATOM 647 C CA . ARG A 1 82 ? 12.770 -1.650 -11.249 1.00 96.12 82 ARG A CA 1
ATOM 648 C C . ARG A 1 82 ? 12.120 -1.854 -9.891 1.00 96.12 82 ARG A C 1
ATOM 650 O O . ARG A 1 82 ? 12.731 -1.583 -8.858 1.00 96.12 82 ARG A O 1
ATOM 657 N N . LEU A 1 83 ? 10.883 -2.330 -9.898 1.00 97.62 83 LEU A N 1
ATOM 658 C CA . LEU A 1 83 ? 10.069 -2.521 -8.708 1.00 97.62 83 LEU A CA 1
ATOM 659 C C . LEU A 1 83 ? 10.274 -3.908 -8.099 1.00 97.62 83 LEU A C 1
ATOM 661 O O . LEU A 1 83 ? 10.152 -4.939 -8.762 1.00 97.62 83 LEU A O 1
ATOM 665 N N . THR A 1 84 ? 10.501 -3.927 -6.793 1.00 97.56 84 THR A N 1
ATOM 666 C CA . THR A 1 84 ? 10.239 -5.083 -5.938 1.00 97.56 84 THR A CA 1
ATOM 667 C C . THR A 1 84 ? 9.098 -4.722 -5.002 1.00 97.56 84 THR A C 1
ATOM 669 O O . THR A 1 84 ? 9.224 -3.774 -4.233 1.00 97.56 84 THR A O 1
ATOM 672 N N . PHE A 1 85 ? 7.992 -5.454 -5.081 1.00 97.88 85 PHE A N 1
ATOM 673 C CA . PHE A 1 85 ? 6.834 -5.257 -4.219 1.00 97.88 85 PHE A CA 1
ATOM 674 C C . PHE A 1 85 ? 6.447 -6.587 -3.586 1.00 97.88 85 PHE A C 1
ATOM 676 O O . PHE A 1 85 ? 6.044 -7.517 -4.290 1.00 97.88 85 PHE A O 1
ATOM 683 N N . ALA A 1 86 ? 6.619 -6.683 -2.271 1.00 97.50 86 ALA A N 1
ATOM 684 C CA . ALA A 1 86 ? 6.421 -7.917 -1.530 1.00 97.50 86 ALA A CA 1
ATOM 685 C C . ALA A 1 86 ? 5.938 -7.672 -0.096 1.00 97.50 86 ALA A C 1
ATOM 687 O O . ALA A 1 86 ? 6.165 -6.606 0.476 1.00 97.50 86 ALA A O 1
ATOM 688 N N . SER A 1 87 ? 5.318 -8.701 0.468 1.00 96.88 87 SER A N 1
ATOM 689 C CA . SER A 1 87 ? 5.136 -8.929 1.896 1.00 96.88 87 SER A CA 1
ATOM 690 C C . SER A 1 87 ? 5.951 -10.151 2.338 1.00 96.88 87 SER A C 1
ATOM 692 O O . SER A 1 87 ? 6.517 -10.846 1.484 1.00 96.88 87 SER A O 1
ATOM 694 N N . PRO A 1 88 ? 6.046 -10.445 3.648 1.00 96.62 88 PRO A N 1
ATOM 695 C CA . PRO A 1 88 ? 6.684 -11.669 4.131 1.00 96.62 88 PRO A CA 1
ATOM 696 C C . PRO A 1 88 ? 6.105 -12.953 3.516 1.00 96.62 88 PRO A C 1
ATOM 698 O O . PRO A 1 88 ? 6.844 -13.920 3.331 1.00 96.62 88 PRO A O 1
ATOM 701 N N . ASP A 1 89 ? 4.817 -12.945 3.165 1.00 93.75 89 ASP A N 1
ATOM 702 C CA . ASP A 1 89 ? 4.114 -14.116 2.637 1.00 93.75 89 ASP A CA 1
ATOM 703 C C . ASP A 1 89 ? 4.180 -14.224 1.108 1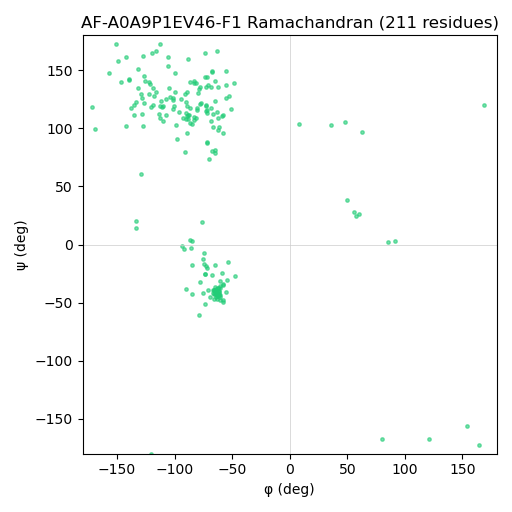.00 93.75 89 ASP A C 1
ATOM 705 O O . ASP A 1 89 ? 4.296 -15.328 0.569 1.00 93.75 89 ASP A O 1
ATOM 709 N N . ILE A 1 90 ? 4.096 -13.095 0.389 1.00 93.88 90 ILE A N 1
ATOM 710 C CA . ILE A 1 90 ? 3.991 -13.075 -1.077 1.00 93.88 90 ILE A CA 1
ATOM 711 C C . ILE A 1 90 ? 4.831 -11.967 -1.718 1.00 93.88 90 ILE A C 1
ATOM 713 O O . ILE A 1 90 ? 4.873 -10.835 -1.252 1.00 93.88 90 ILE A O 1
ATOM 717 N N . ALA A 1 91 ? 5.445 -12.257 -2.866 1.00 95.38 91 ALA A N 1
ATOM 718 C CA . ALA A 1 91 ? 6.077 -11.247 -3.714 1.00 95.38 91 ALA A CA 1
ATOM 719 C C . ALA A 1 91 ? 5.234 -11.030 -4.977 1.00 95.38 91 ALA A C 1
ATOM 721 O O . ALA A 1 91 ? 5.166 -11.914 -5.830 1.00 95.38 91 ALA A O 1
ATOM 722 N N . LEU A 1 92 ? 4.603 -9.859 -5.102 1.00 95.06 92 LEU A N 1
ATOM 723 C CA . LEU A 1 92 ? 3.814 -9.486 -6.283 1.00 95.06 92 LEU A CA 1
ATOM 724 C C . LEU A 1 92 ? 4.712 -9.117 -7.465 1.00 95.06 92 LEU A C 1
ATOM 726 O O . LEU A 1 92 ? 4.457 -9.513 -8.599 1.00 95.06 92 LEU A O 1
ATOM 730 N N . PHE A 1 93 ? 5.787 -8.381 -7.185 1.00 96.31 93 PHE A N 1
ATOM 731 C CA . PHE A 1 93 ? 6.785 -7.985 -8.170 1.00 96.31 93 PHE A CA 1
ATOM 732 C C . PHE A 1 93 ? 8.180 -8.272 -7.626 1.00 96.31 93 PHE A C 1
ATOM 734 O O . PHE A 1 93 ? 8.495 -7.930 -6.487 1.00 96.31 93 PHE A O 1
ATOM 741 N N . SER A 1 94 ? 9.040 -8.866 -8.451 1.00 95.81 94 SER A N 1
ATOM 742 C CA . SER A 1 94 ? 10.433 -9.144 -8.099 1.00 95.81 94 SER A CA 1
ATOM 743 C C . SER A 1 94 ? 11.353 -8.575 -9.169 1.00 95.81 94 SER A C 1
ATOM 745 O O . SER A 1 94 ? 11.485 -9.153 -10.246 1.00 95.81 94 SER A O 1
ATOM 747 N N . ASN A 1 95 ? 11.961 -7.420 -8.873 1.00 94.19 95 ASN A N 1
ATOM 748 C CA . ASN A 1 95 ? 12.854 -6.700 -9.787 1.00 94.19 95 ASN A CA 1
ATOM 749 C C . ASN A 1 9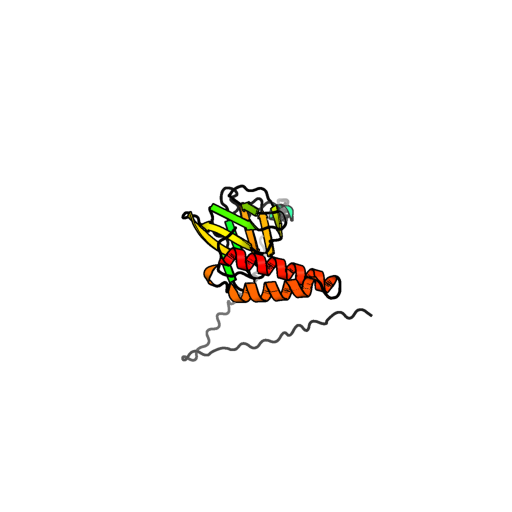5 ? 12.252 -6.504 -11.197 1.00 94.19 95 ASN A C 1
ATOM 751 O O . ASN A 1 95 ? 12.939 -6.652 -12.208 1.00 94.19 95 ASN A O 1
ATOM 755 N N . ALA A 1 96 ? 10.948 -6.231 -11.258 1.00 95.25 96 ALA A N 1
ATOM 756 C CA . ALA A 1 96 ? 10.205 -6.082 -12.500 1.00 95.25 96 ALA A CA 1
ATOM 757 C C . ALA A 1 96 ? 10.298 -4.641 -13.007 1.00 95.25 96 ALA A C 1
ATOM 759 O O . ALA A 1 96 ? 10.206 -3.699 -12.221 1.00 95.25 96 ALA A O 1
ATOM 760 N N . VAL A 1 97 ? 10.446 -4.458 -14.319 1.00 95.94 97 VAL A N 1
ATOM 761 C CA . VAL A 1 97 ? 10.437 -3.123 -14.928 1.00 95.94 97 VAL A CA 1
ATOM 762 C C . VAL A 1 97 ? 8.993 -2.634 -15.026 1.00 95.94 97 VAL A C 1
ATOM 764 O O . VAL A 1 97 ? 8.149 -3.278 -15.649 1.00 95.94 97 VAL A O 1
ATOM 767 N N . VAL A 1 98 ? 8.705 -1.496 -14.401 1.00 97.00 98 VAL A N 1
ATOM 768 C CA . VAL A 1 98 ? 7.382 -0.858 -14.381 1.00 97.00 98 VAL A CA 1
ATOM 769 C C . VAL A 1 98 ? 7.502 0.598 -14.828 1.00 97.00 98 VAL A C 1
ATOM 771 O O . VAL A 1 98 ? 8.594 1.159 -14.854 1.00 97.00 98 VAL A O 1
ATOM 774 N N . LYS A 1 99 ? 6.390 1.228 -15.213 1.00 96.88 99 LYS A N 1
ATOM 775 C CA . LYS A 1 99 ? 6.390 2.638 -15.640 1.00 96.88 99 LYS A CA 1
ATOM 776 C C . LYS A 1 99 ? 6.281 3.598 -14.465 1.00 96.88 99 LYS A C 1
ATOM 778 O O . LYS A 1 99 ? 6.951 4.627 -14.447 1.00 96.88 99 LYS A O 1
ATOM 783 N N . GLN A 1 100 ? 5.409 3.266 -13.520 1.00 97.31 100 GLN A N 1
ATOM 784 C CA . GLN A 1 100 ? 5.066 4.135 -12.404 1.00 97.31 100 GLN A CA 1
ATOM 785 C C . GLN A 1 100 ? 4.527 3.309 -11.240 1.00 97.31 100 GLN A C 1
ATOM 787 O O . GLN A 1 100 ? 3.862 2.291 -11.453 1.00 97.31 100 GLN A O 1
ATOM 792 N N . VAL A 1 101 ? 4.794 3.768 -10.022 1.00 97.56 101 VAL A N 1
ATOM 793 C CA . VAL A 1 101 ? 4.205 3.234 -8.793 1.00 97.56 101 VAL A CA 1
ATOM 794 C C . VAL A 1 101 ? 3.735 4.397 -7.934 1.00 97.56 101 VAL A C 1
ATOM 796 O O . VAL A 1 101 ? 4.549 5.241 -7.572 1.00 97.56 101 VAL A O 1
ATOM 799 N N . ASP A 1 102 ? 2.454 4.425 -7.583 1.00 97.31 102 ASP A N 1
ATOM 800 C CA . ASP A 1 102 ? 1.902 5.412 -6.657 1.00 97.31 102 ASP A CA 1
ATOM 801 C C . ASP A 1 102 ? 1.668 4.769 -5.299 1.00 97.31 102 ASP A C 1
ATOM 803 O O . ASP A 1 102 ? 1.028 3.720 -5.187 1.00 97.31 102 ASP A O 1
ATOM 807 N N . VAL A 1 103 ? 2.218 5.399 -4.267 1.00 97.19 103 VAL A N 1
ATOM 808 C CA . VAL A 1 103 ? 2.349 4.818 -2.938 1.00 97.19 103 VAL A CA 1
ATOM 809 C C . VAL A 1 103 ? 1.788 5.780 -1.888 1.00 97.19 103 VAL A C 1
ATOM 811 O O . VAL A 1 103 ? 2.231 6.933 -1.827 1.00 97.19 103 VAL A O 1
ATOM 814 N N . PRO A 1 104 ? 0.854 5.336 -1.028 1.00 96.88 104 PRO A N 1
ATOM 815 C CA . PRO A 1 104 ? 0.444 6.097 0.140 1.00 96.88 104 PRO A CA 1
ATOM 816 C C . PRO A 1 104 ? 1.554 6.057 1.194 1.00 96.88 104 PRO A C 1
ATOM 818 O O . PRO A 1 104 ? 1.943 4.998 1.685 1.00 96.88 104 PRO A O 1
ATOM 821 N N . THR A 1 105 ? 2.070 7.224 1.563 1.00 96.50 105 THR A N 1
ATOM 822 C CA . THR A 1 105 ? 3.074 7.378 2.622 1.00 96.50 105 THR A CA 1
ATOM 823 C C . THR A 1 105 ? 2.537 8.262 3.739 1.00 96.50 105 THR A C 1
ATOM 825 O O . THR A 1 105 ? 1.570 9.004 3.553 1.00 96.50 105 THR A O 1
ATOM 828 N N . LEU A 1 106 ? 3.187 8.244 4.904 1.00 93.44 106 LEU A N 1
ATOM 829 C CA . LEU A 1 106 ? 2.839 9.160 6.001 1.00 93.44 106 LEU A CA 1
ATOM 830 C C . LEU A 1 106 ? 2.963 10.646 5.614 1.00 93.44 106 LEU A C 1
ATOM 832 O O . LEU A 1 106 ? 2.287 11.487 6.200 1.00 93.44 106 LEU A O 1
ATOM 836 N N . ALA A 1 107 ? 3.795 10.973 4.620 1.00 91.56 107 ALA A N 1
ATOM 837 C CA . ALA A 1 107 ? 3.962 12.330 4.100 1.00 91.56 107 ALA A CA 1
ATOM 838 C C . ALA A 1 107 ? 2.936 12.707 3.010 1.00 91.56 107 ALA A C 1
ATOM 840 O O . ALA A 1 107 ? 2.944 13.841 2.534 1.00 91.56 107 ALA A O 1
ATOM 841 N N . GLY A 1 108 ? 2.065 11.776 2.606 1.00 93.94 108 GLY A N 1
ATOM 842 C CA . GLY A 1 108 ? 1.113 11.935 1.507 1.00 93.94 108 GLY A CA 1
ATOM 843 C C . GLY A 1 108 ? 1.310 10.900 0.396 1.00 93.94 108 GLY A C 1
ATOM 844 O O . GLY A 1 108 ? 2.018 9.906 0.564 1.00 93.94 108 GLY A O 1
ATOM 845 N N . MET A 1 109 ? 0.672 11.125 -0.751 1.00 94.56 109 MET A N 1
ATOM 846 C CA . MET A 1 109 ? 0.807 10.252 -1.922 1.00 94.56 109 MET A CA 1
ATOM 847 C C . MET A 1 109 ? 2.108 10.555 -2.670 1.00 94.56 109 MET A C 1
ATOM 849 O O . MET A 1 109 ? 2.382 11.711 -2.992 1.00 94.56 109 MET A O 1
ATOM 853 N N . VAL A 1 110 ? 2.890 9.519 -2.972 1.00 95.94 110 VAL A N 1
ATOM 854 C CA . VAL A 1 110 ? 4.151 9.627 -3.718 1.00 95.94 110 VAL A CA 1
ATOM 855 C C . VAL A 1 110 ? 4.046 8.815 -5.004 1.00 95.94 110 VAL A C 1
ATOM 857 O O . VAL A 1 110 ? 3.859 7.604 -4.947 1.00 95.94 110 VAL A O 1
ATOM 860 N N . GLY A 1 111 ? 4.189 9.477 -6.153 1.00 96.56 111 GLY A N 1
ATOM 861 C CA . GLY A 1 111 ? 4.292 8.833 -7.465 1.00 96.56 111 GLY A CA 1
ATOM 862 C C . GLY A 1 111 ? 5.753 8.675 -7.880 1.00 96.56 111 GLY A C 1
ATOM 863 O O . GLY A 1 111 ? 6.448 9.665 -8.106 1.00 96.56 111 GLY A O 1
ATOM 864 N N . VAL A 1 112 ? 6.225 7.436 -7.982 1.00 97.12 112 VAL A N 1
ATOM 865 C CA . VAL A 1 112 ? 7.602 7.094 -8.357 1.00 97.12 112 VAL A CA 1
ATOM 866 C C . VAL A 1 112 ? 7.635 6.666 -9.819 1.00 97.12 112 VAL A C 1
ATOM 868 O O . VAL A 1 112 ? 6.931 5.739 -10.215 1.00 97.12 112 VAL A O 1
ATOM 871 N N . LEU A 1 113 ? 8.474 7.328 -10.614 1.00 96.94 113 LEU A N 1
ATOM 872 C CA . LEU A 1 113 ? 8.779 6.990 -12.007 1.00 96.94 113 LEU A CA 1
ATOM 873 C C . LEU A 1 113 ? 10.287 6.706 -12.150 1.00 96.94 113 LEU A C 1
ATOM 875 O O . LEU A 1 113 ? 11.039 6.777 -11.175 1.00 96.94 113 LEU A O 1
ATOM 879 N N . ALA A 1 114 ? 10.742 6.381 -13.361 1.00 95.75 114 ALA A N 1
ATOM 880 C CA . ALA A 1 114 ? 12.171 6.301 -13.661 1.00 95.75 114 ALA A CA 1
ATOM 881 C C . ALA A 1 114 ? 12.895 7.621 -13.316 1.00 95.75 114 ALA A C 1
ATOM 883 O O . ALA A 1 114 ? 12.304 8.699 -13.398 1.00 95.75 114 ALA A O 1
ATOM 884 N N . ASN A 1 115 ? 14.174 7.539 -12.937 1.00 93.50 115 ASN A N 1
ATOM 885 C CA . ASN A 1 115 ? 14.997 8.676 -12.503 1.00 93.50 115 ASN A CA 1
ATOM 886 C C . ASN A 1 115 ? 14.447 9.481 -11.300 1.00 93.50 115 ASN A C 1
ATOM 888 O O . ASN A 1 115 ? 14.780 10.655 -11.125 1.00 93.50 115 ASN A O 1
ATOM 892 N N . HIS A 1 116 ? 13.621 8.873 -10.443 1.00 95.12 116 HIS A N 1
ATOM 893 C CA . HIS A 1 116 ? 13.153 9.520 -9.216 1.00 95.12 116 HIS A CA 1
ATOM 894 C C . HIS A 1 116 ? 14.295 9.729 -8.202 1.00 95.12 116 HIS A C 1
ATOM 896 O O . HIS A 1 116 ? 15.233 8.937 -8.107 1.00 95.12 116 HIS A O 1
ATOM 902 N N . VAL A 1 117 ? 14.197 10.793 -7.399 1.00 95.06 117 VAL A N 1
ATOM 903 C CA . VAL A 1 117 ? 15.175 11.106 -6.347 1.00 95.06 117 VAL A CA 1
ATOM 904 C C . VAL A 1 117 ? 15.207 9.979 -5.301 1.00 95.06 117 VAL A C 1
ATOM 906 O O . VAL A 1 117 ? 14.135 9.540 -4.862 1.00 95.06 117 VAL A O 1
ATOM 909 N N . PRO A 1 118 ? 16.394 9.520 -4.855 1.00 95.56 118 PRO A N 1
ATOM 910 C CA . PRO A 1 118 ? 16.491 8.516 -3.804 1.00 95.56 118 PRO A CA 1
ATOM 911 C C . PRO A 1 118 ? 15.740 8.950 -2.548 1.00 95.56 118 PRO A C 1
ATOM 913 O O . PRO A 1 118 ? 15.947 10.052 -2.040 1.00 95.56 118 PRO A O 1
ATOM 916 N N . THR A 1 119 ? 14.839 8.098 -2.073 1.00 95.56 119 THR A N 1
ATOM 917 C CA . THR A 1 119 ? 13.867 8.437 -1.030 1.00 95.56 119 THR A CA 1
ATOM 918 C C . THR A 1 119 ? 13.603 7.214 -0.168 1.00 95.56 119 THR A C 1
ATOM 920 O O . THR A 1 119 ? 13.475 6.111 -0.692 1.00 95.56 119 THR A O 1
ATOM 923 N N . ILE A 1 120 ? 13.480 7.408 1.144 1.00 96.88 120 ILE A N 1
ATOM 924 C CA . ILE A 1 120 ? 12.978 6.390 2.069 1.00 96.88 120 ILE A CA 1
ATOM 925 C C . ILE A 1 120 ? 11.708 6.937 2.713 1.00 96.88 120 ILE A C 1
ATOM 927 O O . ILE A 1 120 ? 11.677 8.092 3.137 1.00 96.88 120 ILE A O 1
ATOM 931 N N . GLY A 1 121 ? 10.669 6.114 2.780 1.00 96.31 121 GLY A N 1
ATOM 932 C CA . GLY A 1 121 ? 9.385 6.470 3.363 1.00 96.31 121 GLY A CA 1
ATOM 933 C C . GLY A 1 121 ? 8.762 5.310 4.125 1.00 96.31 121 GLY A C 1
ATOM 934 O O . GLY A 1 121 ? 9.117 4.149 3.928 1.00 96.31 121 GLY A O 1
ATOM 935 N N . VAL A 1 122 ? 7.813 5.642 4.993 1.00 97.62 122 VAL A N 1
ATOM 936 C CA . VAL A 1 122 ? 6.953 4.674 5.680 1.00 97.62 122 VAL A CA 1
ATOM 937 C C . VAL A 1 122 ? 5.578 4.731 5.032 1.00 97.62 122 VAL A C 1
ATOM 939 O O . VAL A 1 122 ? 5.068 5.823 4.750 1.00 97.62 122 VAL A O 1
ATOM 942 N N . LEU A 1 123 ? 5.010 3.560 4.763 1.00 97.19 123 LEU A N 1
ATOM 943 C CA . LEU A 1 123 ? 3.707 3.440 4.123 1.00 97.19 123 LEU A CA 1
ATOM 944 C C . LEU A 1 123 ? 2.593 3.799 5.104 1.00 97.19 123 LEU A C 1
ATOM 946 O O . LEU A 1 123 ? 2.672 3.493 6.293 1.00 97.19 123 LEU A O 1
ATOM 950 N N . LYS A 1 124 ? 1.549 4.430 4.575 1.00 96.69 124 LYS A N 1
ATOM 951 C CA . LYS A 1 124 ? 0.271 4.634 5.260 1.00 96.69 124 LYS A CA 1
ATOM 952 C C . LYS A 1 124 ? -0.719 3.572 4.754 1.00 96.69 124 LYS A C 1
ATOM 954 O O . LYS A 1 124 ? -0.628 3.230 3.572 1.00 96.69 124 LYS A O 1
ATOM 959 N N . PRO A 1 125 ? -1.668 3.088 5.579 1.00 96.88 125 PRO A N 1
ATOM 960 C CA . PRO A 1 125 ? -2.721 2.196 5.102 1.00 96.88 125 PRO A CA 1
ATOM 961 C C . PRO A 1 125 ? -3.444 2.789 3.888 1.00 96.88 125 PRO A C 1
ATOM 963 O O . PRO A 1 125 ? -3.881 3.943 3.925 1.00 96.88 125 PRO A O 1
ATOM 966 N N . GLY A 1 126 ? -3.556 2.025 2.801 1.00 96.69 126 GLY A N 1
ATOM 967 C CA . GLY A 1 126 ? -4.157 2.525 1.566 1.00 96.69 126 GLY A CA 1
ATOM 968 C C . GLY A 1 126 ? -3.865 1.678 0.334 1.00 96.69 126 GLY A C 1
ATOM 969 O O . GLY A 1 126 ? -3.304 0.590 0.416 1.00 96.69 126 GLY A O 1
ATOM 970 N N . VAL A 1 127 ? -4.268 2.184 -0.832 1.00 96.81 127 VAL A N 1
ATOM 971 C CA . VAL A 1 127 ? -4.104 1.484 -2.114 1.00 96.81 127 VAL A CA 1
ATOM 972 C C . VAL A 1 127 ? -2.822 1.935 -2.806 1.00 96.81 127 VAL A C 1
ATOM 974 O O . VAL A 1 127 ? -2.639 3.120 -3.075 1.00 96.81 127 VAL A O 1
ATOM 977 N N . VAL A 1 128 ? -1.965 0.974 -3.142 1.00 97.06 128 VAL A N 1
ATOM 978 C CA . VAL A 1 128 ? -0.822 1.148 -4.042 1.00 97.06 128 VAL A CA 1
ATOM 979 C C . VAL A 1 128 ? -1.274 0.836 -5.465 1.00 97.06 128 VAL A C 1
ATOM 981 O O . VAL A 1 128 ? -1.861 -0.223 -5.716 1.00 97.06 128 VAL A O 1
ATOM 984 N N . SER A 1 129 ? -0.979 1.732 -6.409 1.00 96.44 129 SER A N 1
ATOM 985 C CA . SER A 1 129 ? -1.177 1.485 -7.841 1.00 96.44 129 SER A CA 1
ATOM 986 C C . SER A 1 129 ? 0.150 1.286 -8.555 1.00 96.44 129 SER A C 1
ATOM 988 O O . SER A 1 129 ? 1.032 2.137 -8.517 1.00 96.44 129 SER A O 1
ATOM 990 N N . VAL A 1 130 ? 0.279 0.162 -9.256 1.00 97.38 130 VAL A N 1
ATOM 991 C CA . VAL A 1 130 ? 1.436 -0.155 -10.094 1.00 97.38 130 VAL A CA 1
ATOM 992 C C . VAL A 1 130 ? 1.010 -0.103 -11.553 1.00 97.38 130 VAL A C 1
ATOM 994 O O . VAL A 1 130 ? 0.155 -0.875 -11.987 1.00 97.38 130 VAL A O 1
ATOM 997 N N . THR A 1 131 ? 1.633 0.781 -12.327 1.00 97.62 131 THR A N 1
ATOM 998 C CA . THR A 1 131 ? 1.483 0.816 -13.783 1.00 97.62 131 THR A CA 1
ATOM 999 C C . THR A 1 131 ? 2.585 -0.023 -14.416 1.00 97.62 131 THR A C 1
ATOM 1001 O O . THR A 1 131 ? 3.759 0.352 -14.417 1.00 97.62 131 THR A O 1
ATOM 1004 N N . THR A 1 132 ? 2.197 -1.172 -14.963 1.00 95.44 132 THR A N 1
ATOM 1005 C CA . THR A 1 132 ? 3.086 -2.119 -15.658 1.00 95.44 132 THR A CA 1
ATOM 1006 C C . THR A 1 132 ? 3.709 -1.514 -16.922 1.00 95.44 132 THR A C 1
ATOM 1008 O O . THR A 1 132 ? 3.266 -0.473 -17.420 1.00 95.44 132 THR A O 1
ATOM 1011 N N . ALA A 1 133 ? 4.738 -2.163 -17.476 1.00 92.00 133 ALA A N 1
ATOM 1012 C CA . ALA A 1 133 ? 5.378 -1.729 -18.720 1.00 92.00 133 ALA A CA 1
ATOM 1013 C C . ALA A 1 133 ? 4.380 -1.645 -19.892 1.00 92.00 133 ALA A C 1
ATOM 1015 O O . ALA A 1 133 ? 4.444 -0.729 -20.717 1.00 92.00 133 ALA A O 1
ATOM 1016 N N . GLU A 1 134 ? 3.388 -2.532 -19.918 1.00 92.62 134 GLU A N 1
ATOM 1017 C CA . GLU A 1 134 ? 2.322 -2.590 -20.918 1.00 92.62 134 GLU A CA 1
ATOM 1018 C C . GLU A 1 134 ? 1.264 -1.489 -20.720 1.00 92.62 134 GLU A C 1
ATOM 1020 O O . GLU A 1 134 ? 0.475 -1.220 -21.622 1.00 92.62 134 GLU A O 1
ATOM 1025 N N . GLY A 1 135 ? 1.273 -0.803 -19.572 1.00 91.94 135 GLY A N 1
ATOM 1026 C CA . GLY A 1 135 ? 0.316 0.250 -19.218 1.00 91.94 135 GLY A CA 1
ATOM 1027 C C . GLY A 1 135 ? -0.917 -0.239 -18.452 1.00 91.94 135 GLY A C 1
ATOM 1028 O O . GLY A 1 135 ? -1.781 0.571 -18.132 1.00 91.94 135 GLY A O 1
ATOM 1029 N N . ALA A 1 136 ? -1.008 -1.531 -18.123 1.00 94.88 136 ALA A N 1
ATOM 1030 C CA . ALA A 1 136 ? -2.048 -2.034 -17.229 1.00 94.88 136 ALA A CA 1
ATOM 1031 C C . ALA A 1 136 ? -1.788 -1.565 -15.789 1.00 94.88 136 ALA A C 1
ATOM 1033 O O . ALA A 1 136 ? -0.648 -1.624 -15.316 1.00 94.88 136 ALA A O 1
ATOM 1034 N N . VAL A 1 137 ? -2.845 -1.130 -15.098 1.00 95.50 137 VAL A N 1
ATOM 1035 C CA . VAL A 1 137 ? -2.781 -0.645 -13.713 1.00 95.50 137 VAL A CA 1
ATOM 1036 C C . VAL A 1 137 ? -3.264 -1.738 -12.767 1.00 95.50 137 VAL A C 1
ATOM 1038 O O . VAL A 1 137 ? -4.430 -2.130 -12.810 1.00 95.50 137 VAL A O 1
ATOM 1041 N N . GLN A 1 138 ? -2.374 -2.209 -11.900 1.00 94.56 138 GLN A N 1
ATOM 1042 C CA . GLN A 1 138 ? -2.695 -3.138 -10.821 1.00 94.56 138 GLN A CA 1
ATOM 1043 C C . GLN A 1 138 ? -2.847 -2.366 -9.514 1.00 94.56 138 GLN A C 1
ATOM 1045 O O . GLN A 1 138 ? -1.998 -1.540 -9.181 1.00 94.56 138 GLN A O 1
ATOM 1050 N N . ARG A 1 139 ? -3.937 -2.617 -8.788 1.00 95.19 139 ARG A N 1
ATOM 1051 C CA . ARG A 1 139 ? -4.262 -1.945 -7.528 1.00 95.19 139 ARG A CA 1
ATOM 1052 C C . ARG A 1 139 ? -4.314 -2.970 -6.412 1.00 95.19 139 ARG A C 1
ATOM 1054 O O . ARG A 1 139 ? -5.008 -3.974 -6.536 1.00 95.19 139 ARG A O 1
ATOM 1061 N N . VAL A 1 140 ? -3.590 -2.706 -5.335 1.00 95.75 140 VAL A N 1
ATOM 1062 C CA . VAL A 1 140 ? -3.568 -3.563 -4.149 1.00 95.75 140 VAL A CA 1
ATOM 1063 C C . VAL A 1 140 ? -3.573 -2.702 -2.900 1.00 95.75 140 VAL A C 1
ATOM 1065 O O . VAL A 1 140 ? -2.975 -1.629 -2.871 1.00 95.75 140 VAL A O 1
ATOM 1068 N N . PHE A 1 141 ? -4.275 -3.159 -1.877 1.00 96.94 141 PHE A N 1
ATOM 1069 C CA . PHE A 1 141 ? -4.279 -2.533 -0.570 1.00 96.94 141 PHE A CA 1
ATOM 1070 C C . PHE A 1 141 ? -3.067 -3.000 0.238 1.00 96.94 141 PHE A C 1
ATOM 1072 O O . PHE A 1 141 ? -2.718 -4.182 0.216 1.00 96.94 141 PHE A O 1
ATOM 1079 N N . VAL A 1 142 ? -2.445 -2.071 0.957 1.00 96.88 142 VAL A N 1
ATOM 1080 C CA . VAL A 1 142 ? -1.356 -2.327 1.903 1.00 96.88 142 VAL A CA 1
ATOM 1081 C C . VAL A 1 142 ? -1.742 -1.808 3.281 1.00 96.88 142 VAL A C 1
ATOM 1083 O O . VAL A 1 142 ? -2.330 -0.731 3.398 1.00 96.88 142 VAL A O 1
ATOM 1086 N N . SER A 1 143 ? -1.402 -2.564 4.323 1.00 95.00 143 SER A N 1
ATOM 1087 C CA . SER A 1 143 ? -1.643 -2.160 5.713 1.00 95.00 143 SER A CA 1
ATOM 1088 C C . SER A 1 143 ? -0.594 -1.154 6.197 1.00 95.00 143 SER A C 1
ATOM 1090 O O . SER A 1 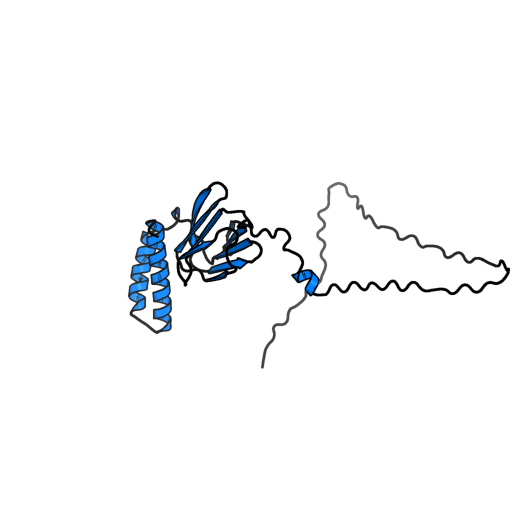143 ? -0.910 -0.023 6.547 1.00 95.00 143 SER A O 1
ATOM 1092 N N . SER A 1 144 ? 0.672 -1.555 6.192 1.00 96.00 144 SER A N 1
ATOM 1093 C CA . SER A 1 144 ? 1.825 -0.788 6.658 1.00 96.00 144 SER A CA 1
ATOM 1094 C C . SER A 1 144 ? 3.065 -1.217 5.867 1.00 96.00 144 SER A C 1
ATOM 1096 O O . SER A 1 144 ? 3.008 -2.172 5.087 1.00 96.00 144 SER A O 1
ATOM 1098 N N . GLY A 1 145 ? 4.194 -0.527 6.044 1.00 96.94 145 GLY A N 1
ATOM 1099 C CA . GLY A 1 145 ? 5.451 -0.962 5.443 1.00 96.94 145 GLY A CA 1
ATOM 1100 C C . GLY A 1 145 ? 6.455 0.149 5.189 1.00 96.94 145 GLY A C 1
ATOM 1101 O O . GLY A 1 145 ? 6.412 1.220 5.796 1.00 96.94 145 GLY A O 1
ATOM 1102 N N . THR A 1 146 ? 7.354 -0.097 4.240 1.00 98.00 146 THR A N 1
ATOM 1103 C CA .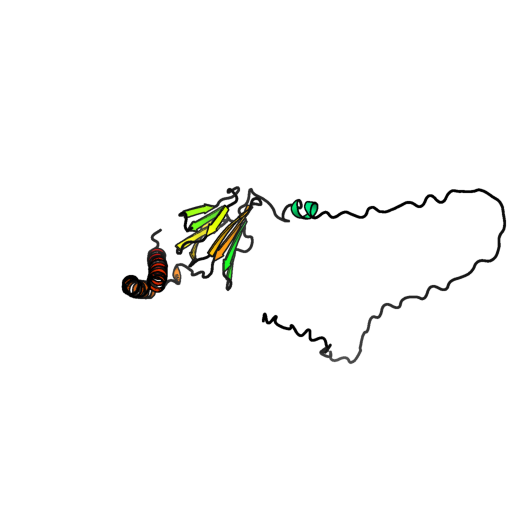 THR A 1 146 ? 8.399 0.845 3.833 1.00 98.00 146 THR A CA 1
ATOM 1104 C C . THR A 1 146 ? 8.483 0.999 2.319 1.00 98.00 146 THR A C 1
ATOM 1106 O O . THR A 1 146 ? 8.185 0.082 1.554 1.00 98.00 146 THR A O 1
ATOM 1109 N N . LEU A 1 147 ? 8.924 2.182 1.904 1.00 97.81 147 LEU A N 1
ATOM 1110 C CA . LEU A 1 147 ? 9.302 2.530 0.544 1.00 97.81 147 LEU A CA 1
ATOM 1111 C C . LEU A 1 147 ? 10.790 2.878 0.542 1.00 97.81 147 LEU A C 1
ATOM 1113 O O . LEU A 1 147 ? 11.229 3.691 1.354 1.00 97.81 147 LEU A O 1
ATOM 1117 N N . SER A 1 148 ? 11.553 2.312 -0.386 1.00 97.50 148 SER A N 1
ATOM 1118 C CA . SER A 1 148 ? 12.941 2.695 -0.632 1.00 97.50 148 SER A CA 1
ATOM 1119 C C . SER A 1 148 ? 13.194 2.831 -2.126 1.00 97.50 148 SER A C 1
ATOM 1121 O O . SER A 1 148 ? 13.022 1.879 -2.882 1.00 97.50 148 SER A O 1
ATOM 1123 N N . VAL A 1 149 ? 13.600 4.021 -2.548 1.00 96.94 149 VAL A N 1
ATOM 1124 C CA . VAL A 1 149 ? 14.015 4.339 -3.914 1.00 96.94 149 VAL A CA 1
ATOM 1125 C C . VAL A 1 149 ? 15.508 4.616 -3.880 1.00 96.94 149 VAL A C 1
ATOM 1127 O O . VAL A 1 149 ? 15.967 5.486 -3.138 1.00 96.94 149 VAL A O 1
ATOM 1130 N N . ASN A 1 150 ? 16.268 3.880 -4.681 1.00 95.69 150 ASN A N 1
ATOM 1131 C CA . ASN A 1 150 ? 17.720 3.972 -4.726 1.00 95.69 150 ASN A CA 1
ATOM 1132 C C . ASN A 1 150 ? 18.197 4.698 -5.986 1.00 95.69 150 ASN A C 1
ATOM 1134 O O . ASN A 1 150 ? 17.501 4.782 -6.996 1.00 95.69 150 ASN A O 1
ATOM 1138 N N . ILE A 1 151 ? 19.446 5.166 -5.947 1.00 92.31 151 ILE A N 1
ATOM 1139 C CA . ILE A 1 151 ? 20.079 5.891 -7.060 1.00 92.31 151 ILE A CA 1
ATOM 1140 C C . ILE A 1 151 ? 20.276 5.040 -8.321 1.00 92.31 151 ILE A C 1
ATOM 1142 O O . ILE A 1 151 ? 20.493 5.572 -9.403 1.00 92.31 151 ILE A O 1
ATOM 1146 N N . ASP A 1 152 ? 20.215 3.716 -8.194 1.00 92.00 152 ASP A N 1
ATOM 1147 C CA . ASP A 1 152 ? 20.394 2.784 -9.303 1.00 92.00 152 ASP A CA 1
ATOM 1148 C C . ASP A 1 152 ? 19.092 2.503 -10.081 1.00 92.00 152 ASP A C 1
ATOM 1150 O O . ASP A 1 152 ? 19.090 1.642 -10.962 1.00 92.00 152 ASP A O 1
ATOM 1154 N N . GLY A 1 153 ? 17.984 3.174 -9.742 1.00 91.62 153 GLY A N 1
ATOM 1155 C CA . GLY A 1 153 ? 16.658 2.960 -10.336 1.00 91.62 153 GLY A CA 1
ATOM 1156 C C . GLY A 1 153 ? 15.852 1.825 -9.694 1.00 91.62 153 GLY A C 1
ATOM 1157 O O . GLY A 1 153 ? 14.745 1.524 -10.142 1.00 91.62 153 GLY A O 1
ATOM 1158 N N . SER A 1 154 ? 16.377 1.165 -8.651 1.00 95.62 154 SER A N 1
ATOM 1159 C CA . SER A 1 154 ? 15.597 0.177 -7.898 1.00 95.62 154 SER A CA 1
ATOM 1160 C C . SER A 1 154 ? 14.636 0.852 -6.917 1.00 95.62 154 SER A C 1
ATOM 1162 O O . SER A 1 154 ? 15.012 1.755 -6.169 1.00 95.62 154 SER A O 1
ATOM 1164 N N . CYS A 1 155 ? 13.391 0.386 -6.912 1.00 97.25 155 CYS A N 1
ATOM 1165 C CA . CYS A 1 155 ? 12.343 0.791 -5.986 1.00 97.25 155 CYS A CA 1
ATOM 1166 C C . CYS A 1 155 ? 11.826 -0.444 -5.249 1.00 97.25 155 CYS A C 1
ATOM 1168 O O . CYS A 1 155 ? 11.506 -1.463 -5.864 1.00 97.25 155 CYS A O 1
ATOM 1170 N N . GLN A 1 156 ? 11.770 -0.369 -3.927 1.00 97.62 156 GLN A N 1
ATOM 1171 C CA . GLN A 1 156 ? 11.296 -1.433 -3.058 1.00 97.62 156 GLN A CA 1
ATOM 1172 C C . GLN A 1 156 ? 10.105 -0.917 -2.264 1.00 97.62 156 GLN A C 1
ATOM 1174 O O . GLN A 1 156 ? 10.239 0.031 -1.493 1.00 97.62 156 GLN A O 1
ATOM 1179 N N . VAL A 1 157 ? 8.954 -1.553 -2.454 1.00 98.00 157 VAL A N 1
ATOM 1180 C CA . VAL A 1 157 ? 7.755 -1.360 -1.640 1.00 98.00 157 VAL A CA 1
ATOM 1181 C C . VAL A 1 157 ? 7.587 -2.638 -0.836 1.00 98.00 157 VAL A C 1
ATOM 1183 O O . VAL A 1 157 ? 7.271 -3.686 -1.389 1.00 98.00 157 VAL A O 1
ATOM 1186 N N . LEU A 1 158 ? 7.874 -2.592 0.458 1.00 98.06 158 LEU A N 1
ATOM 1187 C CA . LEU A 1 158 ? 7.785 -3.762 1.326 1.00 98.06 158 LEU A CA 1
ATOM 1188 C C . LEU A 1 158 ? 6.668 -3.525 2.324 1.00 98.06 158 LEU A C 1
ATOM 1190 O O . LEU A 1 158 ? 6.787 -2.626 3.154 1.00 98.06 158 LEU A O 1
ATOM 1194 N N . ALA A 1 159 ? 5.596 -4.300 2.212 1.00 97.31 159 ALA A N 1
ATOM 1195 C CA . ALA A 1 159 ? 4.420 -4.179 3.061 1.00 97.31 159 ALA A CA 1
ATOM 1196 C C . ALA A 1 159 ? 4.353 -5.318 4.082 1.00 97.31 159 ALA A C 1
ATOM 1198 O O . ALA A 1 159 ? 4.886 -6.398 3.845 1.00 97.31 159 ALA A O 1
ATOM 1199 N N . GLU A 1 160 ? 3.700 -5.083 5.214 1.00 96.12 160 GLU A N 1
ATOM 1200 C CA . GLU A 1 160 ? 3.444 -6.135 6.204 1.00 96.12 160 GLU A CA 1
ATOM 1201 C C . GLU A 1 160 ? 2.349 -7.088 5.714 1.00 96.12 160 GLU A C 1
ATOM 1203 O O . GLU A 1 160 ? 2.579 -8.290 5.608 1.00 96.12 160 GLU A O 1
ATOM 1208 N N . GLU A 1 161 ? 1.207 -6.538 5.299 1.00 94.69 161 GLU A N 1
ATOM 1209 C CA . GLU A 1 161 ? 0.121 -7.285 4.667 1.00 94.69 161 GLU A CA 1
ATOM 1210 C C . GLU A 1 161 ? -0.267 -6.645 3.336 1.00 94.69 161 GLU A C 1
ATOM 1212 O O . GLU A 1 161 ? -0.245 -5.419 3.174 1.00 94.69 161 GLU A O 1
ATOM 1217 N N . ILE A 1 162 ? -0.639 -7.497 2.380 1.00 95.62 162 ILE A N 1
ATOM 1218 C CA . ILE A 1 162 ? -1.117 -7.089 1.063 1.00 95.62 162 ILE A CA 1
ATOM 1219 C C . ILE A 1 162 ? -2.431 -7.806 0.782 1.00 95.62 162 ILE A C 1
ATOM 1221 O O . ILE A 1 162 ? -2.504 -9.030 0.874 1.00 95.62 162 ILE A O 1
ATOM 1225 N N . LEU A 1 163 ? -3.442 -7.042 0.378 1.00 94.31 163 LEU A N 1
ATOM 1226 C CA . LEU A 1 163 ? -4.746 -7.555 -0.028 1.00 94.31 163 LEU A CA 1
ATOM 1227 C C . LEU A 1 163 ? -5.089 -7.042 -1.422 1.00 94.31 163 LEU A C 1
ATOM 1229 O O . LEU A 1 163 ? -4.835 -5.882 -1.759 1.00 94.31 163 LEU A O 1
ATOM 1233 N N . LYS A 1 164 ? -5.693 -7.890 -2.254 1.00 92.94 164 LYS A N 1
ATOM 1234 C CA . LYS A 1 164 ? -6.275 -7.400 -3.505 1.00 92.94 164 LYS A CA 1
ATOM 1235 C C . LYS A 1 164 ? -7.525 -6.594 -3.194 1.00 92.94 164 LYS A C 1
ATOM 1237 O O . LYS A 1 164 ? -8.273 -6.944 -2.287 1.00 92.94 164 LYS A O 1
ATOM 1242 N N . VAL A 1 165 ? -7.773 -5.538 -3.965 1.00 92.25 165 VAL A N 1
ATOM 1243 C CA . VAL A 1 165 ? -8.928 -4.658 -3.729 1.00 92.25 165 VAL A CA 1
ATOM 1244 C C . VAL A 1 165 ? -10.247 -5.429 -3.843 1.00 92.25 165 VAL A C 1
ATOM 1246 O O . VAL A 1 165 ? -11.191 -5.131 -3.119 1.00 92.25 165 VAL A O 1
ATOM 1249 N N . GLU A 1 166 ? -10.302 -6.461 -4.689 1.00 91.69 166 GLU A N 1
ATOM 1250 C CA . GLU A 1 166 ? -11.502 -7.286 -4.868 1.00 91.69 166 GLU A CA 1
ATOM 1251 C C . GLU A 1 166 ? -11.773 -8.251 -3.700 1.00 91.69 166 GLU A C 1
ATOM 1253 O O . GLU A 1 166 ? -12.878 -8.774 -3.587 1.00 91.69 166 GLU A O 1
ATOM 1258 N N . GLU A 1 167 ? -10.778 -8.508 -2.848 1.00 91.94 167 GLU A N 1
ATOM 1259 C CA . GLU A 1 167 ? -10.874 -9.438 -1.715 1.00 91.94 167 GLU A CA 1
ATOM 1260 C C . GLU A 1 167 ? -11.276 -8.723 -0.408 1.00 91.94 167 GLU A C 1
ATOM 1262 O O . GLU A 1 167 ? -11.439 -9.368 0.626 1.00 91.94 167 GLU A O 1
ATOM 1267 N N . ILE A 1 168 ? -11.454 -7.397 -0.440 1.00 93.56 168 ILE A N 1
ATOM 1268 C CA . ILE A 1 168 ? -11.803 -6.595 0.738 1.00 93.56 168 ILE A CA 1
ATOM 1269 C C . ILE A 1 168 ? -13.294 -6.750 1.068 1.00 93.56 168 ILE A C 1
ATOM 1271 O O . ILE A 1 168 ? -14.162 -6.396 0.269 1.00 93.56 168 ILE A O 1
ATOM 1275 N N . ASP A 1 169 ? -13.597 -7.205 2.287 1.00 94.56 169 ASP A N 1
ATOM 1276 C CA . ASP A 1 169 ? -14.957 -7.216 2.836 1.00 94.56 169 ASP A CA 1
ATOM 1277 C C . ASP A 1 169 ? -15.295 -5.861 3.479 1.00 94.56 169 ASP A C 1
ATOM 1279 O O . ASP A 1 169 ? -14.868 -5.535 4.591 1.00 94.56 169 ASP A O 1
ATOM 1283 N N . GLU A 1 170 ? -16.102 -5.065 2.774 1.00 94.25 170 GLU A N 1
ATOM 1284 C CA . GLU A 1 170 ? -16.564 -3.756 3.244 1.00 94.25 170 GLU A CA 1
ATOM 1285 C C . GLU A 1 170 ? -17.378 -3.847 4.548 1.00 94.25 170 GLU A C 1
ATOM 1287 O O . GLU A 1 170 ? -17.291 -2.965 5.405 1.00 94.25 170 GLU A O 1
ATOM 1292 N N . SER A 1 171 ? -18.172 -4.906 4.725 1.00 95.06 171 SER A N 1
ATOM 1293 C CA . SER A 1 171 ? -19.038 -5.063 5.897 1.00 95.06 171 SER A CA 1
ATOM 1294 C C . SER A 1 171 ? -18.227 -5.346 7.163 1.00 95.06 171 SER A C 1
ATOM 1296 O O . SER A 1 171 ? -18.494 -4.763 8.222 1.00 95.06 171 SER A O 1
ATOM 1298 N N . ALA A 1 172 ? -17.179 -6.163 7.033 1.00 95.06 172 ALA A N 1
ATOM 1299 C CA . ALA A 1 172 ? -16.218 -6.413 8.097 1.00 95.06 172 ALA A CA 1
ATOM 1300 C C . ALA A 1 172 ? -15.447 -5.134 8.451 1.00 95.06 172 ALA A C 1
ATOM 1302 O O . ALA A 1 172 ? -15.355 -4.781 9.627 1.00 95.06 172 ALA A O 1
ATOM 1303 N N . ALA A 1 173 ? -14.984 -4.383 7.445 1.00 95.19 173 ALA A N 1
ATOM 1304 C CA . ALA A 1 173 ? -14.266 -3.126 7.655 1.00 95.19 173 ALA A CA 1
ATOM 1305 C C . ALA A 1 173 ? -15.119 -2.065 8.379 1.00 95.19 173 ALA A C 1
ATOM 1307 O O . ALA A 1 173 ? -14.629 -1.391 9.283 1.00 95.19 173 ALA A O 1
ATOM 1308 N N . ARG A 1 174 ? -16.413 -1.944 8.043 1.00 96.06 174 ARG A N 1
ATOM 1309 C CA . ARG A 1 174 ? -17.357 -1.051 8.747 1.00 96.06 174 ARG A CA 1
ATOM 1310 C C . ARG A 1 174 ? -17.579 -1.465 10.199 1.00 96.06 174 ARG A C 1
ATOM 1312 O O . ARG A 1 174 ? -17.617 -0.613 11.080 1.00 96.06 174 ARG A O 1
ATOM 1319 N N . THR A 1 175 ? -17.698 -2.767 10.446 1.00 97.12 175 THR A N 1
ATOM 1320 C CA . THR A 1 175 ? -17.862 -3.295 11.807 1.00 97.12 175 THR A CA 1
ATOM 1321 C C . THR A 1 175 ? -16.628 -3.000 12.664 1.00 97.12 175 THR A C 1
ATOM 1323 O O . THR A 1 175 ? -16.769 -2.571 13.810 1.00 97.12 175 THR A O 1
ATOM 1326 N N . GLU A 1 176 ? -15.425 -3.172 12.105 1.00 95.94 176 GLU A N 1
ATOM 1327 C CA . GLU A 1 176 ? -14.177 -2.825 12.796 1.00 95.94 176 GLU A CA 1
ATOM 1328 C C . GLU A 1 176 ? -14.059 -1.315 13.026 1.00 95.94 176 GLU A C 1
ATOM 1330 O O . GLU A 1 176 ? -13.652 -0.904 14.110 1.00 95.94 176 GLU A O 1
ATOM 1335 N N . LEU A 1 177 ? -14.474 -0.481 12.065 1.00 96.75 177 LEU A N 1
ATOM 1336 C CA . LEU A 1 177 ? -14.484 0.973 12.235 1.00 96.75 177 LEU A CA 1
ATOM 1337 C C . LEU A 1 177 ? -15.343 1.390 13.436 1.00 96.75 177 LEU A C 1
ATOM 1339 O O . LEU A 1 177 ? -14.869 2.125 14.303 1.00 96.75 177 LEU A O 1
ATOM 1343 N N . ASP A 1 178 ? -16.574 0.885 13.528 1.00 96.69 178 ASP A N 1
ATOM 1344 C CA . ASP A 1 178 ? -17.482 1.191 14.638 1.00 96.69 178 ASP A CA 1
ATOM 1345 C C . ASP A 1 178 ? -16.920 0.715 15.989 1.00 96.69 178 ASP A C 1
ATOM 1347 O O . ASP A 1 178 ? -17.090 1.379 17.018 1.00 96.69 178 ASP A O 1
ATOM 1351 N N . ALA A 1 179 ? -16.253 -0.444 16.013 1.00 95.62 179 ALA A N 1
ATOM 1352 C CA . ALA A 1 179 ? -15.611 -0.975 17.212 1.00 95.62 179 ALA A CA 1
ATOM 1353 C C . ALA A 1 179 ? -14.393 -0.132 17.630 1.00 95.62 179 ALA A C 1
ATOM 1355 O O . ALA A 1 179 ? -14.251 0.217 18.806 1.00 95.62 179 ALA A O 1
ATOM 1356 N N . ALA A 1 180 ? -13.542 0.241 16.673 1.00 95.25 180 ALA A N 1
ATOM 1357 C CA . ALA A 1 180 ? -12.349 1.045 16.897 1.00 95.25 180 ALA A CA 1
ATOM 1358 C C . ALA A 1 180 ? -12.692 2.479 17.337 1.00 95.25 180 ALA A C 1
ATOM 1360 O O . ALA A 1 180 ? -12.060 3.002 18.255 1.00 95.25 180 ALA A O 1
ATOM 1361 N N . GLN A 1 181 ? -13.737 3.089 16.768 1.00 95.25 181 GLN A N 1
ATOM 1362 C CA . GLN A 1 181 ? -14.213 4.420 17.163 1.00 95.25 181 GLN A CA 1
ATOM 1363 C C . GLN A 1 181 ? -14.759 4.457 18.595 1.00 95.25 181 GLN A C 1
ATOM 1365 O O . GLN A 1 181 ? -14.549 5.432 19.311 1.00 95.25 181 GLN A O 1
ATOM 1370 N N . LYS A 1 182 ? -15.434 3.396 19.052 1.00 94.00 182 LYS A N 1
ATOM 1371 C CA . LYS A 1 182 ? -15.854 3.298 20.461 1.00 94.00 182 LYS A CA 1
ATOM 1372 C C . LYS A 1 182 ? -14.641 3.184 21.383 1.00 94.00 182 LYS A C 1
ATOM 1374 O O . LYS A 1 182 ? -14.576 3.859 22.405 1.00 94.00 182 LYS A O 1
ATOM 1379 N N . ALA A 1 183 ? -13.659 2.374 20.989 1.00 91.88 183 ALA A N 1
ATOM 1380 C CA . ALA A 1 183 ? -12.442 2.169 21.765 1.00 91.88 183 ALA A CA 1
ATOM 1381 C C . ALA A 1 183 ? -11.538 3.416 21.831 1.00 91.88 183 ALA A C 1
ATOM 1383 O O . ALA A 1 183 ? -10.802 3.568 22.801 1.00 91.88 183 ALA A O 1
ATOM 1384 N N . SER A 1 184 ? -11.594 4.327 20.851 1.00 90.81 184 SER A N 1
ATOM 1385 C CA . SER A 1 184 ? -10.727 5.517 20.824 1.00 90.81 184 SER A CA 1
ATOM 1386 C C . SER A 1 184 ? -11.082 6.574 21.880 1.00 90.81 184 SER A C 1
ATOM 1388 O O . SER A 1 184 ? -10.226 7.381 22.250 1.00 90.81 184 SER A O 1
ATOM 1390 N N . GLY A 1 185 ? -12.306 6.557 22.421 1.00 88.62 185 GLY A N 1
ATOM 1391 C CA . GLY A 1 185 ? -12.736 7.453 23.505 1.00 88.62 185 GLY A CA 1
ATOM 1392 C C . GLY A 1 185 ? -12.388 6.965 24.919 1.00 88.62 185 GLY A C 1
ATOM 1393 O O . GLY A 1 185 ? -12.374 7.749 25.874 1.00 88.62 185 GLY A O 1
ATOM 1394 N N . GLU A 1 186 ? -12.076 5.681 25.077 1.00 87.88 186 GLU A N 1
ATOM 1395 C CA . GLU A 1 186 ? -11.984 4.999 26.370 1.00 87.88 186 GLU A CA 1
ATOM 1396 C C . GLU A 1 186 ? -10.553 4.507 26.657 1.00 87.88 186 GLU A C 1
ATOM 1398 O O . GLU A 1 186 ? -9.689 4.501 25.788 1.00 87.88 186 GLU A O 1
ATOM 1403 N N . GLY A 1 187 ? -10.264 4.126 27.903 1.00 90.19 187 GLY A N 1
ATOM 1404 C CA . GLY A 1 187 ? -8.993 3.481 28.258 1.00 90.19 187 GLY A CA 1
ATOM 1405 C C . GLY A 1 187 ? -7.776 4.402 28.441 1.00 90.19 187 GLY A C 1
ATOM 1406 O O . GLY A 1 187 ? -7.891 5.618 28.614 1.00 90.19 187 GLY A O 1
ATOM 1407 N N . SER A 1 188 ? -6.597 3.772 28.491 1.00 94.12 188 SER A N 1
ATOM 1408 C CA . SER A 1 188 ? -5.294 4.427 28.657 1.00 94.12 188 SER A CA 1
ATOM 1409 C C . SER A 1 188 ? -4.850 5.142 27.376 1.00 94.12 188 SER A C 1
ATOM 1411 O O . SER A 1 188 ? -5.362 4.871 26.295 1.00 94.12 188 SER A O 1
ATOM 1413 N N . GLU A 1 189 ? -3.859 6.031 27.473 1.00 94.19 189 GLU A N 1
ATOM 1414 C CA . GLU A 1 189 ? -3.303 6.736 26.306 1.00 94.19 189 GLU A CA 1
ATOM 1415 C C . GLU A 1 189 ? -2.823 5.773 25.207 1.00 94.19 189 GLU A C 1
ATOM 1417 O O . GLU A 1 189 ? -3.118 5.982 24.034 1.00 94.19 189 GLU A O 1
ATOM 1422 N N . VAL A 1 190 ? -2.172 4.672 25.597 1.00 94.94 190 VAL A N 1
ATOM 1423 C CA . VAL A 1 190 ? -1.724 3.623 24.668 1.00 94.94 190 VAL A CA 1
ATOM 1424 C C . VAL A 1 190 ? -2.914 2.955 23.976 1.00 94.94 190 VAL A C 1
ATOM 1426 O O . VAL A 1 190 ? -2.923 2.850 22.754 1.00 94.94 190 VAL A O 1
ATOM 1429 N N . ALA A 1 191 ? -3.953 2.583 24.731 1.00 94.69 191 ALA A N 1
ATOM 1430 C CA . ALA A 1 191 ? -5.144 1.948 24.167 1.00 94.69 191 ALA A CA 1
ATOM 1431 C C . ALA A 1 191 ? -5.879 2.872 23.180 1.00 94.69 191 ALA A C 1
ATOM 1433 O O . ALA A 1 191 ? -6.356 2.422 22.138 1.00 94.69 191 ALA A O 1
ATOM 1434 N N . ARG A 1 192 ? -5.926 4.178 23.471 1.00 94.69 192 ARG A N 1
ATOM 1435 C CA . ARG A 1 192 ? -6.492 5.178 22.556 1.00 94.69 192 ARG A CA 1
ATOM 1436 C C . ARG A 1 192 ? -5.663 5.331 21.288 1.00 94.69 192 ARG A C 1
ATOM 1438 O O . ARG A 1 192 ? -6.239 5.419 20.209 1.00 94.69 192 ARG A O 1
ATOM 1445 N N . ALA A 1 193 ? -4.334 5.340 21.399 1.00 95.31 193 ALA A N 1
ATOM 1446 C CA . ALA A 1 193 ? -3.445 5.414 20.242 1.00 95.31 193 ALA A CA 1
ATOM 1447 C C . ALA A 1 193 ? -3.604 4.187 19.327 1.00 95.31 193 ALA A C 1
ATOM 1449 O O . ALA A 1 193 ? -3.755 4.336 18.117 1.00 95.31 193 ALA A O 1
ATOM 1450 N N . GLU A 1 194 ? -3.662 2.983 19.900 1.00 95.19 194 GLU A N 1
ATOM 1451 C CA . GLU A 1 194 ? -3.928 1.744 19.158 1.00 95.19 194 GLU A CA 1
ATOM 1452 C C . GLU A 1 194 ? -5.308 1.762 18.489 1.00 95.19 194 GLU A C 1
ATOM 1454 O O . GLU A 1 194 ? -5.447 1.399 17.320 1.00 95.19 194 GLU A O 1
ATOM 1459 N N . ALA A 1 195 ? -6.340 2.220 19.201 1.00 96.38 195 ALA A N 1
ATOM 1460 C CA . ALA A 1 195 ? -7.672 2.382 18.632 1.00 96.38 195 ALA A CA 1
ATOM 1461 C C . ALA A 1 195 ? -7.681 3.391 17.473 1.00 96.38 195 ALA A C 1
ATOM 1463 O O . ALA A 1 195 ? -8.312 3.130 16.454 1.00 96.38 195 ALA A O 1
ATOM 1464 N N . GLN A 1 196 ? -6.940 4.495 17.579 1.00 95.69 196 GLN A N 1
ATOM 1465 C CA . GLN A 1 196 ? -6.847 5.489 16.512 1.00 95.69 196 GLN A CA 1
ATOM 1466 C C . GLN A 1 196 ? -6.159 4.937 15.255 1.00 95.69 196 GLN A C 1
ATOM 1468 O O . GLN A 1 196 ? -6.613 5.216 14.147 1.00 95.69 196 GLN A O 1
ATOM 1473 N N . ILE A 1 197 ? -5.116 4.116 15.416 1.00 95.75 197 ILE A N 1
ATOM 1474 C CA . ILE A 1 197 ? -4.475 3.410 14.295 1.00 95.75 197 ILE A CA 1
ATOM 1475 C C . ILE A 1 197 ? -5.478 2.457 13.632 1.00 95.75 197 ILE A C 1
ATOM 1477 O O . ILE A 1 197 ? -5.581 2.424 12.407 1.00 95.75 197 ILE A O 1
ATOM 1481 N N . ARG A 1 198 ? -6.274 1.721 14.420 1.00 96.25 198 ARG A N 1
ATOM 1482 C CA . ARG A 1 198 ? -7.323 0.842 13.875 1.00 96.25 198 ARG A CA 1
ATOM 1483 C C . ARG A 1 198 ? -8.400 1.607 13.113 1.00 96.25 198 ARG A C 1
ATOM 1485 O O . ARG A 1 198 ? -8.805 1.155 12.047 1.00 96.25 198 ARG A O 1
ATOM 1492 N N . VAL A 1 199 ? -8.819 2.774 13.612 1.00 96.75 199 VAL A N 1
ATOM 1493 C CA . VAL A 1 199 ? -9.735 3.671 12.887 1.00 96.75 199 VAL A CA 1
ATOM 1494 C C . VAL A 1 199 ? -9.135 4.057 11.534 1.00 96.75 199 VAL A C 1
ATOM 1496 O O . VAL A 1 199 ? -9.803 3.920 10.514 1.00 96.75 199 VAL A O 1
ATOM 1499 N N . GLU A 1 200 ? -7.866 4.468 11.503 1.00 95.88 200 GLU A N 1
ATOM 1500 C CA . GLU A 1 200 ? -7.183 4.861 10.266 1.00 95.88 200 GLU A CA 1
ATOM 1501 C C . GLU A 1 200 ? -7.122 3.719 9.236 1.00 95.88 200 GLU A C 1
ATOM 1503 O O . GLU A 1 200 ? -7.407 3.936 8.055 1.00 95.88 200 GLU A O 1
ATOM 1508 N N . VAL A 1 201 ? -6.810 2.495 9.673 1.00 96.62 201 VAL A N 1
ATOM 1509 C CA . VAL A 1 201 ? -6.783 1.309 8.800 1.00 96.62 201 VAL A CA 1
ATOM 1510 C C .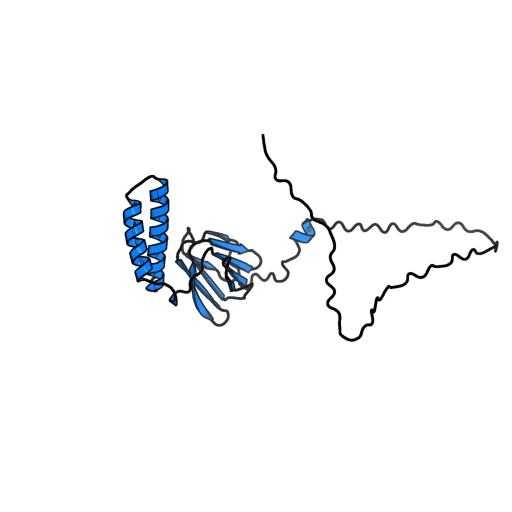 VAL A 1 201 ? -8.185 0.963 8.288 1.00 96.62 201 VAL A C 1
ATOM 1512 O O . VAL A 1 201 ? -8.361 0.740 7.090 1.00 96.62 201 VAL A O 1
ATOM 1515 N N . ALA A 1 202 ? -9.193 0.942 9.164 1.00 96.75 202 ALA A N 1
ATOM 1516 C CA . ALA A 1 202 ? -10.563 0.590 8.796 1.00 96.75 202 ALA A CA 1
ATOM 1517 C C . ALA A 1 202 ? -11.178 1.606 7.816 1.00 96.75 202 ALA A C 1
ATOM 1519 O O . ALA A 1 202 ? -11.813 1.219 6.833 1.00 96.75 202 ALA A O 1
ATOM 1520 N N . GLU A 1 203 ? -10.930 2.904 8.015 1.00 95.56 203 GLU A N 1
ATOM 1521 C CA . GLU A 1 203 ? -11.325 3.942 7.058 1.00 95.56 203 GLU A CA 1
ATOM 1522 C C . GLU A 1 203 ? -10.650 3.752 5.696 1.00 95.56 203 GLU A C 1
ATOM 1524 O O . GLU A 1 203 ? -11.301 3.894 4.657 1.00 95.56 203 GLU A O 1
ATOM 1529 N N . ALA A 1 204 ? -9.356 3.414 5.681 1.00 95.88 204 ALA A N 1
ATOM 1530 C CA . ALA A 1 204 ? -8.624 3.159 4.446 1.00 95.88 204 ALA A CA 1
ATOM 1531 C C . ALA A 1 204 ? -9.167 1.930 3.696 1.00 95.88 204 ALA A C 1
ATOM 1533 O O . ALA A 1 204 ? -9.291 1.976 2.472 1.00 95.88 204 ALA A O 1
ATOM 1534 N N . LEU A 1 205 ? -9.552 0.866 4.409 1.00 95.81 205 LEU A N 1
ATOM 1535 C CA . LEU A 1 205 ? -10.181 -0.323 3.824 1.00 95.81 205 LEU A CA 1
ATOM 1536 C C . LEU A 1 205 ? -11.528 0.002 3.166 1.00 95.81 205 LEU A C 1
ATOM 1538 O O . LEU A 1 205 ? -11.781 -0.427 2.041 1.00 95.81 205 LEU A O 1
ATOM 1542 N N . ILE A 1 206 ? -12.378 0.799 3.821 1.00 95.69 206 ILE A N 1
ATOM 1543 C CA . ILE A 1 206 ? -13.680 1.205 3.264 1.00 95.69 206 ILE A CA 1
ATOM 1544 C C . ILE A 1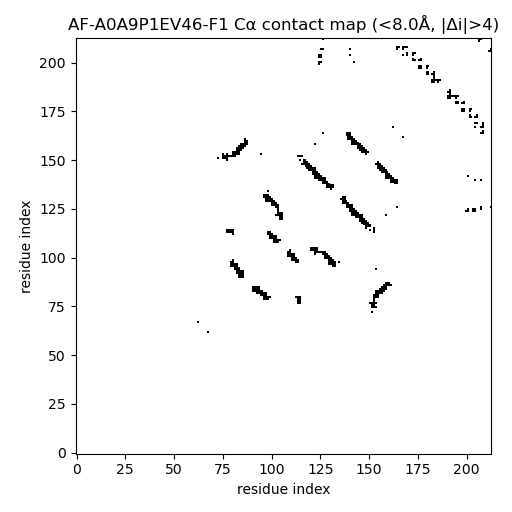 206 ? -13.493 2.071 2.010 1.00 95.69 206 ILE A C 1
ATOM 1546 O O . ILE A 1 206 ? -14.178 1.873 1.001 1.00 95.69 206 ILE A O 1
ATOM 1550 N N . LYS A 1 207 ? -12.544 3.015 2.039 1.00 94.69 207 LYS A N 1
ATOM 1551 C CA . LYS A 1 207 ? -12.188 3.832 0.866 1.00 94.69 207 LYS A CA 1
ATOM 1552 C C . LYS A 1 207 ? -11.682 2.965 -0.288 1.00 94.69 207 LYS A C 1
ATOM 1554 O O . LYS A 1 207 ? -12.151 3.110 -1.415 1.00 94.69 207 LYS A O 1
ATOM 1559 N N . ALA A 1 208 ? -10.807 2.003 0.005 1.00 94.06 208 ALA A N 1
ATOM 1560 C CA . ALA A 1 208 ? -10.297 1.056 -0.980 1.00 94.06 208 ALA A CA 1
ATOM 1561 C C . ALA A 1 208 ? -11.419 0.214 -1.611 1.00 94.06 208 ALA A C 1
ATOM 1563 O O . ALA A 1 208 ? -11.499 0.140 -2.837 1.00 94.06 208 ALA A O 1
ATOM 1564 N N . ALA A 1 209 ? -12.323 -0.347 -0.799 1.00 92.38 209 ALA A N 1
ATOM 1565 C CA . ALA A 1 209 ? -13.460 -1.143 -1.271 1.00 92.38 209 ALA A CA 1
ATOM 1566 C C . ALA A 1 209 ? -14.403 -0.337 -2.183 1.00 92.38 209 ALA A C 1
ATOM 1568 O O . ALA A 1 209 ? -14.889 -0.831 -3.200 1.00 92.38 209 ALA A O 1
ATOM 1569 N N . THR A 1 210 ? -14.613 0.943 -1.866 1.00 89.69 210 THR A N 1
ATOM 1570 C CA . THR A 1 210 ? -15.465 1.852 -2.651 1.00 89.69 210 THR A CA 1
ATOM 1571 C C . THR A 1 210 ? -14.745 2.512 -3.834 1.00 89.69 210 THR A C 1
ATOM 1573 O O . THR A 1 210 ? -15.358 3.301 -4.555 1.00 89.69 210 THR A O 1
ATOM 1576 N N . ASN A 1 211 ? -13.473 2.168 -4.087 1.00 81.94 211 ASN A N 1
ATOM 1577 C CA . ASN A 1 211 ? -12.604 2.791 -5.093 1.00 81.94 211 ASN A CA 1
ATOM 1578 C C . ASN A 1 211 ? -12.457 4.319 -4.936 1.00 81.94 211 ASN A C 1
ATOM 1580 O O . ASN A 1 211 ? -12.224 5.026 -5.919 1.00 81.94 211 ASN A O 1
ATOM 1584 N N . GLN A 1 212 ? -12.587 4.836 -3.715 1.00 68.44 212 GLN A N 1
ATOM 1585 C CA . GLN A 1 212 ? -12.341 6.242 -3.405 1.00 68.44 212 GLN A CA 1
ATOM 1586 C C . GLN A 1 212 ? -10.865 6.410 -3.018 1.00 68.44 212 GLN A C 1
ATOM 1588 O O . GLN A 1 212 ? -10.384 5.716 -2.124 1.00 68.44 212 GLN A O 1
ATOM 1593 N N . GLN A 1 213 ? -10.141 7.280 -3.734 1.00 55.28 213 GLN A N 1
ATOM 1594 C CA . GLN A 1 213 ? -8.738 7.624 -3.449 1.00 55.28 213 GLN A CA 1
ATOM 1595 C C . GLN A 1 213 ? -8.637 8.696 -2.364 1.00 55.28 213 GLN A C 1
ATOM 1597 O O . GLN A 1 213 ? -9.425 9.667 -2.424 1.00 55.28 213 GLN A O 1
#

pLDDT: mean 76.76, std 24.71, range [33.03, 98.06]

Solvent-accessible surface area (backbone atoms only — not comparable to full-atom values): 12915 Å² total; per-residue (Å²): 138,86,83,78,87,84,82,81,85,87,85,76,93,78,86,85,78,84,81,68,100,73,87,73,88,85,81,87,76,84,77,84,78,82,80,81,87,78,84,83,83,87,80,88,81,81,90,75,97,70,83,83,77,76,80,82,83,70,84,74,77,76,81,46,72,67,60,67,74,67,49,72,58,98,78,58,39,32,86,42,24,26,34,29,32,31,32,91,88,48,70,84,34,76,70,37,70,32,52,36,38,36,38,39,27,78,92,43,79,44,78,45,43,46,68,51,76,62,44,77,48,46,36,33,44,27,58,34,40,38,28,35,71,90,65,54,76,48,61,32,34,32,55,37,40,38,36,41,35,40,82,44,19,42,31,38,41,42,29,69,43,76,43,52,47,89,73,54,58,50,68,60,27,51,54,48,26,57,53,20,58,59,41,40,79,42,84,52,74,66,52,20,52,55,18,47,52,46,30,52,41,21,53,27,47,40,29,46,54,71,72,51,131

Nearest PDB structures (foldseek):
  8h9f-assembly1_H  TM=9.740E-01  e=1.912E-17  Homo sapiens
  6j5k-assembly1_AH  TM=9.393E-01  e=3.076E-16  Sus scrofa
  8ap6-assembly1_H1  TM=8.966E-01  e=9.123E-16  Trypanosoma brucei brucei
  6f5d-assembly1_H  TM=9.128E-01  e=1.855E-13  Trypanosoma brucei brucei
  6tdy-assembly1_H  TM=8.739E-01  e=6.594E-13  Euglena gracilis